Protein AF-A0A2N1NE92-F1 (afdb_monomer)

Nearest PDB structures (foldseek):
  8jkv-assembly1_A  TM=5.980E-01  e=1.056E-03  Homo sapiens
  8vli-assembly1_A  TM=6.515E-01  e=2.660E-03  Homo sapiens
  2laa-assembly1_A  TM=5.168E-01  e=9.123E-03  Paenibacillus polymyxa
  5a9h-assembly1_A-2  TM=5.017E-01  e=3.128E-02  Rattus norvegicus
  5z5m-assembly1_B  TM=3.594E-01  e=6.704E-03  Phaeodactylum tricornutum CCAP 1055/1

Radius of gyration: 38.15 Å; Cα contacts (8 Å, |Δi|>4): 270; chains: 1; bounding box: 69×32×115 Å

Solvent-accessible surface area (backbone atoms only — not comparable to full-atom values): 11820 Å² total; per-residue (Å²): 135,80,88,83,91,81,89,83,88,86,79,87,80,89,80,94,82,81,78,88,67,64,69,62,56,55,55,55,54,51,55,57,51,60,73,70,49,57,67,80,49,43,58,51,57,75,68,48,52,73,72,54,46,56,53,54,69,68,53,85,47,72,69,56,46,52,51,52,42,51,51,51,49,55,50,52,70,72,66,63,72,54,69,65,58,58,51,51,54,53,52,55,59,58,57,58,71,75,64,58,62,31,45,42,33,38,35,36,37,30,22,94,37,38,32,33,44,37,29,23,36,88,87,65,49,76,56,34,71,68,54,80,36,87,28,52,70,21,64,98,58,68,48,74,47,74,44,70,29,70,42,81,44,25,30,46,35,38,44,50,51,92,30,89,65,77,66,49,77,46,69,80,36,82,62,68,45,21,33,40,36,40,53,34,56,93,55,68,50,81,43,79,50,60,63,76,77,74,104

Foldseek 3Di:
DDDDDDDDDDDDDDDDDDDPPPVPVLVVVVVVLLVPDDPLLNVLQVPDDPVRVVVLSVDDDSVVNNVSSVVSSVVVVVPCPDVVVVVVVVVVVVVVLQPQKAKEKEWQAAECFWKKKFKAAPVRDTQGIPPTDDRHCCPPPTDMDMDIGRYVQMKMWMDTPLAPDDIDIDDRDRHYWYWYWDDYSDDIDTDTDDVVVRD

pLDDT: mean 77.07, std 19.74, range [25.52, 96.5]

Mean predicted aligned error: 18.23 Å

Organism: NCBI:txid588596

Sequence (199 aa):
MNEAIGLQNGGVGTNDQENDGVGKDLKKGSFVFLRNLPEELRDVYDDLAPEADIYFNSIKSNKEKTNYLKAILATKKKTTVPLTIVAIICIIALEQIEAIAFNATIGIFVFFSQCKVWATDSYGNIVMDTGWLNCEDGDPSVTFHSRDIKANPYWLHAKVMGSKRKPKHRGPFSLDTCFKLTGNVFKWSFDQQDLTYCT

Structure (mmCIF, N/CA/C/O backbone):
data_AF-A0A2N1NE92-F1
#
_entry.id   AF-A0A2N1NE92-F1
#
loop_
_atom_site.group_PDB
_atom_site.id
_atom_site.type_symbol
_atom_site.label_atom_id
_atom_site.label_alt_id
_atom_site.label_comp_id
_atom_site.label_asym_id
_atom_site.label_entity_id
_atom_site.label_seq_id
_atom_site.pdbx_PDB_ins_code
_atom_site.Cartn_x
_atom_site.Cartn_y
_atom_site.Cartn_z
_atom_site.occupancy
_atom_site.B_iso_or_equiv
_atom_site.auth_seq_id
_atom_site.auth_comp_id
_atom_site.auth_asym_id
_atom_site.auth_atom_id
_atom_site.pdbx_PDB_model_num
ATOM 1 N N . MET A 1 1 ? 31.739 1.616 88.535 1.00 34.16 1 MET A N 1
ATOM 2 C CA . MET A 1 1 ? 32.238 2.963 88.205 1.00 34.16 1 MET A CA 1
ATOM 3 C C . MET A 1 1 ? 31.486 3.385 86.946 1.00 34.16 1 MET A C 1
ATOM 5 O O . MET A 1 1 ? 31.678 2.723 85.938 1.00 34.16 1 MET A O 1
ATOM 9 N N . ASN A 1 2 ? 30.596 4.380 87.096 1.00 32.62 2 ASN A N 1
ATOM 10 C CA . ASN A 1 2 ? 29.788 5.141 86.108 1.00 32.62 2 ASN A CA 1
ATOM 11 C C . ASN A 1 2 ? 28.718 4.340 85.315 1.00 32.62 2 ASN A C 1
ATOM 13 O O . ASN A 1 2 ? 29.032 3.299 84.754 1.00 32.62 2 ASN A O 1
ATOM 17 N N . GLU A 1 3 ? 27.402 4.630 85.380 1.00 26.58 3 GLU A N 1
ATOM 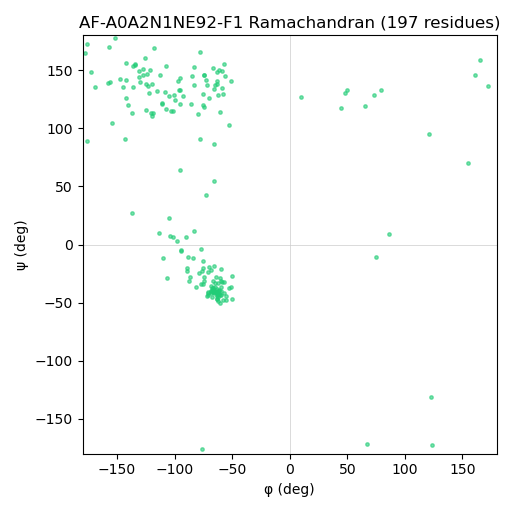18 C CA . GLU A 1 3 ? 26.638 5.816 84.883 1.00 26.58 3 GLU A CA 1
ATOM 19 C C . GLU A 1 3 ? 26.968 6.145 83.405 1.00 26.58 3 GLU A C 1
ATOM 21 O O . GLU A 1 3 ? 28.139 6.203 83.061 1.00 26.58 3 GLU A O 1
ATOM 26 N N . ALA A 1 4 ? 26.060 6.396 82.450 1.00 31.78 4 ALA A N 1
ATOM 27 C CA . ALA A 1 4 ? 24.629 6.696 82.468 1.00 31.78 4 ALA A CA 1
ATOM 28 C C . ALA A 1 4 ? 24.039 6.710 81.018 1.00 31.78 4 ALA A C 1
ATOM 30 O O . ALA A 1 4 ? 24.707 7.151 80.092 1.00 31.78 4 ALA A O 1
ATOM 31 N N . ILE A 1 5 ? 22.758 6.311 80.903 1.00 32.75 5 ILE A N 1
ATOM 32 C CA . ILE A 1 5 ? 21.614 6.958 80.200 1.00 32.75 5 ILE A CA 1
ATOM 33 C C . ILE A 1 5 ? 21.477 6.981 78.652 1.00 32.75 5 ILE A C 1
ATOM 35 O O . ILE A 1 5 ? 22.291 7.536 77.923 1.00 32.75 5 ILE A O 1
ATOM 39 N N . GLY A 1 6 ? 20.274 6.538 78.226 1.00 30.56 6 GLY A N 1
ATOM 40 C CA . GLY A 1 6 ? 19.501 6.974 77.044 1.00 30.56 6 GLY A CA 1
ATOM 41 C C . GLY A 1 6 ? 18.522 5.892 76.528 1.00 30.56 6 GLY A C 1
ATOM 42 O O . GLY A 1 6 ? 18.895 5.156 75.627 1.00 30.56 6 GLY A O 1
ATOM 43 N N . LEU A 1 7 ? 17.412 5.543 77.214 1.00 30.61 7 LEU A N 1
ATOM 44 C CA . LEU A 1 7 ? 16.014 6.035 77.019 1.00 30.61 7 LEU A CA 1
ATOM 45 C C . LEU A 1 7 ? 15.536 6.021 75.535 1.00 30.61 7 LEU A C 1
ATOM 47 O O . LEU A 1 7 ? 16.206 6.613 74.705 1.00 30.61 7 LEU A O 1
ATOM 51 N N . GLN A 1 8 ? 14.375 5.492 75.104 1.00 30.11 8 GLN A N 1
ATOM 52 C CA . GLN A 1 8 ? 13.236 4.820 75.751 1.00 30.11 8 GLN A CA 1
ATOM 53 C C . GLN A 1 8 ? 12.191 4.373 74.680 1.00 30.11 8 GLN A C 1
ATOM 55 O O . GLN A 1 8 ? 12.147 4.951 73.598 1.00 30.11 8 GLN A O 1
ATOM 60 N N . ASN A 1 9 ? 11.277 3.473 75.092 1.00 28.47 9 ASN A N 1
ATOM 61 C CA . ASN A 1 9 ? 9.924 3.158 74.562 1.00 28.47 9 ASN A CA 1
ATOM 62 C C . ASN A 1 9 ? 9.826 2.273 73.300 1.00 28.47 9 ASN A C 1
ATOM 64 O O . ASN A 1 9 ? 10.475 2.539 72.305 1.00 28.47 9 ASN A O 1
ATOM 68 N N . GLY A 1 10 ? 8.983 1.240 73.213 1.00 25.52 10 GLY A N 1
ATOM 69 C CA . GLY A 1 10 ? 7.928 0.724 74.090 1.00 25.52 10 GLY A CA 1
ATOM 70 C C . GLY A 1 10 ? 7.038 -0.268 73.309 1.00 25.52 10 GLY A C 1
ATOM 71 O O . GLY A 1 10 ? 7.005 -0.218 72.083 1.00 25.52 10 GLY A O 1
ATOM 72 N N . GLY A 1 11 ? 6.321 -1.144 74.027 1.00 25.86 11 GLY A N 1
ATOM 73 C CA . GLY A 1 11 ? 5.322 -2.109 73.516 1.00 25.86 11 GLY A CA 1
ATOM 74 C C . GLY A 1 11 ? 5.711 -3.553 73.867 1.00 25.86 11 GLY A C 1
ATOM 75 O O . GLY A 1 11 ? 6.595 -4.104 73.227 1.00 25.86 11 GLY A O 1
ATOM 76 N N . VAL A 1 12 ? 5.247 -4.197 74.952 1.00 29.22 12 VAL A N 1
ATOM 77 C CA . VAL A 1 12 ? 3.851 -4.485 75.379 1.00 29.22 12 VAL A CA 1
ATOM 78 C C . VAL A 1 12 ? 3.041 -4.977 74.180 1.00 29.22 12 VAL A C 1
ATOM 80 O O . VAL A 1 12 ? 2.880 -4.234 73.227 1.00 29.22 12 VAL A O 1
ATOM 83 N N . GLY A 1 13 ? 2.491 -6.180 74.108 1.00 26.94 13 GLY A N 1
ATOM 84 C CA . GLY A 1 13 ? 2.210 -7.240 75.067 1.00 26.94 13 GLY A CA 1
ATOM 85 C C . GLY A 1 13 ? 1.142 -8.110 74.390 1.00 26.94 13 GLY A C 1
ATOM 86 O O . GLY A 1 13 ? 0.346 -7.608 73.599 1.00 26.94 13 GLY A O 1
ATOM 87 N N . THR A 1 14 ? 1.188 -9.410 74.633 1.00 38.19 14 THR A N 1
ATOM 88 C CA . THR A 1 14 ? 0.293 -10.442 74.094 1.00 38.19 14 THR A CA 1
ATOM 89 C C . THR A 1 14 ? -1.185 -10.184 74.418 1.00 38.19 14 THR A C 1
ATOM 91 O O . THR A 1 14 ? -1.481 -9.546 75.427 1.00 38.19 14 THR A O 1
ATOM 94 N N . ASN A 1 15 ? -2.110 -10.724 73.612 1.00 27.91 15 ASN A N 1
ATOM 95 C CA . ASN A 1 15 ? -3.102 -11.724 74.053 1.00 27.91 15 ASN A CA 1
ATOM 96 C C . ASN A 1 15 ? -4.151 -12.018 72.967 1.00 27.91 15 ASN A C 1
ATOM 98 O O . ASN A 1 15 ? -4.692 -11.119 72.327 1.00 27.91 15 ASN A O 1
ATOM 102 N N . ASP A 1 16 ? -4.436 -13.309 72.825 1.00 44.81 16 ASP A N 1
ATOM 103 C CA . ASP A 1 16 ? -5.482 -13.900 72.004 1.00 44.81 16 ASP A CA 1
ATOM 104 C C . ASP A 1 16 ? -6.881 -13.462 72.458 1.00 44.81 16 ASP A C 1
ATOM 106 O O . ASP A 1 16 ? -7.231 -13.626 73.625 1.00 44.81 16 ASP A O 1
ATOM 110 N N . GLN A 1 17 ? -7.696 -12.965 71.524 1.00 41.28 17 GLN A N 1
ATOM 111 C CA . GLN A 1 17 ? -9.157 -13.123 71.507 1.00 41.28 17 GLN A CA 1
ATOM 112 C C . GLN A 1 17 ? -9.707 -12.488 70.223 1.00 41.28 17 GLN A C 1
ATOM 114 O O . GLN A 1 17 ? -10.073 -11.313 70.207 1.00 41.28 17 GLN A O 1
ATOM 119 N N . GLU A 1 18 ? -9.791 -13.257 69.133 1.00 33.22 18 GLU A N 1
ATOM 120 C CA . GLU A 1 18 ? -10.586 -12.840 67.974 1.00 33.22 18 GLU A CA 1
ATOM 121 C C . GLU A 1 18 ? -11.918 -13.600 67.938 1.00 33.22 18 GLU A C 1
ATOM 123 O O . GLU A 1 18 ? -12.000 -14.823 67.869 1.00 33.22 18 GLU A O 1
ATOM 128 N N . ASN A 1 19 ? -12.967 -12.800 68.104 1.00 38.09 19 ASN A N 1
ATOM 129 C CA . ASN A 1 19 ? -14.375 -13.117 68.288 1.00 38.09 19 ASN 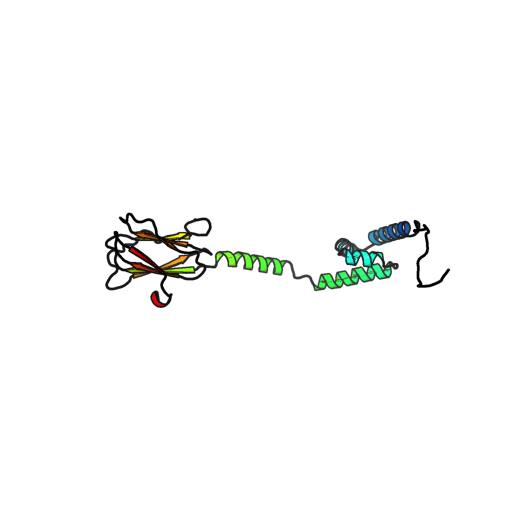A CA 1
ATOM 130 C C . ASN A 1 19 ? -14.984 -14.048 67.223 1.00 38.09 19 ASN A C 1
ATOM 132 O O . ASN A 1 19 ? -15.435 -13.606 66.167 1.00 38.09 19 ASN A O 1
ATOM 136 N N . ASP A 1 20 ? -15.163 -15.318 67.578 1.00 41.84 20 ASP A N 1
ATOM 137 C CA . ASP A 1 20 ? -15.716 -16.364 66.703 1.00 41.84 20 ASP A CA 1
ATOM 138 C C . ASP A 1 20 ? -17.268 -16.411 66.637 1.00 41.84 20 ASP A C 1
ATOM 140 O O . ASP A 1 20 ? -17.872 -17.364 66.133 1.00 41.84 20 ASP A O 1
ATOM 144 N N . GLY A 1 21 ? -17.945 -15.379 67.159 1.00 38.34 21 GLY A N 1
ATOM 145 C CA . GLY A 1 21 ? -19.411 -15.332 67.288 1.00 38.34 21 GLY A CA 1
ATOM 146 C C . GLY A 1 21 ? -20.139 -14.406 66.307 1.00 38.34 21 GLY A C 1
ATOM 147 O O . GLY A 1 21 ? -21.273 -14.677 65.933 1.00 38.34 21 GLY A O 1
ATOM 148 N N . VAL A 1 22 ? -19.508 -13.325 65.840 1.00 40.50 22 VAL A N 1
ATOM 149 C CA . VAL A 1 22 ? -20.222 -12.249 65.117 1.00 40.50 22 VAL A CA 1
ATOM 150 C C . VAL A 1 22 ? -20.341 -12.528 63.608 1.00 40.50 22 VAL A C 1
ATOM 152 O O . VAL A 1 22 ? -21.311 -12.127 62.964 1.00 40.50 22 VAL A O 1
ATOM 155 N N . GLY A 1 23 ? -19.396 -13.276 63.026 1.00 35.66 23 GLY A N 1
ATOM 156 C CA . GLY A 1 23 ? -19.338 -13.529 61.578 1.00 35.66 23 GLY A CA 1
ATOM 157 C C . GLY A 1 23 ? -20.344 -14.558 61.040 1.00 35.66 23 GLY A C 1
ATOM 158 O O . GLY A 1 23 ? -20.674 -14.530 59.852 1.00 35.66 23 GLY A O 1
ATOM 159 N N . LYS A 1 24 ? -20.857 -15.461 61.886 1.00 40.84 24 LYS A N 1
ATOM 160 C CA . LYS A 1 24 ? -21.777 -16.535 61.457 1.00 40.84 24 LYS A CA 1
ATOM 161 C C . LYS A 1 24 ? -23.225 -16.046 61.336 1.00 40.84 24 LYS A C 1
ATOM 163 O O . LYS A 1 24 ? -23.911 -16.412 60.380 1.00 40.84 24 LYS A O 1
ATOM 168 N N . ASP A 1 25 ? -23.651 -15.149 62.221 1.00 43.31 25 ASP A N 1
ATOM 169 C CA . ASP A 1 25 ? -25.008 -14.592 62.202 1.00 43.31 25 ASP A CA 1
ATOM 170 C C . ASP A 1 25 ? -25.195 -13.520 61.116 1.00 43.31 25 ASP A C 1
ATOM 172 O O . ASP A 1 25 ? -26.242 -13.475 60.464 1.00 43.31 25 ASP A O 1
ATOM 176 N N . LEU A 1 26 ? -24.152 -12.732 60.819 1.00 49.22 26 LEU A N 1
ATOM 177 C CA . LEU A 1 26 ? -24.162 -11.755 59.720 1.00 49.22 26 LEU A CA 1
ATOM 178 C C . LEU A 1 26 ? -24.315 -12.425 58.342 1.00 49.22 26 LEU A C 1
ATOM 180 O O . LEU A 1 26 ? -25.105 -11.963 57.515 1.00 49.22 26 LEU A O 1
ATOM 184 N N . LYS A 1 27 ? -23.628 -13.554 58.107 1.00 50.09 27 LYS A N 1
ATOM 185 C CA . LYS A 1 27 ? -23.754 -14.324 56.854 1.00 50.09 27 LYS A CA 1
ATOM 186 C C . LYS A 1 27 ? -25.141 -14.957 56.699 1.00 50.09 27 LYS A C 1
ATOM 188 O O . LYS A 1 27 ? -25.710 -14.926 55.608 1.00 50.09 27 LYS A O 1
ATOM 193 N N . LYS A 1 28 ? -25.722 -15.474 57.788 1.00 50.12 28 LYS A N 1
ATOM 194 C CA . LYS A 1 28 ? -27.064 -16.081 57.779 1.00 50.12 28 LYS A CA 1
ATOM 195 C C . LYS A 1 28 ? -28.165 -15.039 57.536 1.00 50.12 28 LYS A C 1
ATOM 197 O O . LYS A 1 28 ? -29.081 -15.298 56.758 1.00 50.12 28 LYS A O 1
ATOM 202 N N . GLY A 1 29 ? -28.047 -13.849 58.132 1.00 56.47 29 GLY A N 1
ATOM 203 C CA . GLY A 1 29 ? -28.972 -12.731 57.916 1.00 56.47 29 GLY A CA 1
ATOM 204 C C . GLY A 1 29 ? -28.926 -12.160 56.493 1.00 56.47 29 GLY A C 1
ATOM 205 O O . GLY A 1 29 ? -29.976 -11.884 55.913 1.00 56.47 29 GLY A O 1
ATOM 206 N N . SER A 1 30 ? -27.731 -12.051 55.896 1.00 65.50 30 SER A N 1
ATOM 207 C CA . SER A 1 30 ? -27.575 -11.577 54.510 1.00 65.50 30 SER A CA 1
ATOM 208 C C . SER A 1 30 ? -28.177 -12.562 53.498 1.00 65.50 30 SER A C 1
ATOM 210 O O . SER A 1 30 ? -28.899 -12.150 52.597 1.00 65.50 30 SER A O 1
ATOM 212 N N . PHE A 1 31 ? -27.991 -13.873 53.689 1.00 68.50 31 PHE A N 1
ATOM 213 C CA . PHE A 1 31 ? -28.563 -14.894 52.800 1.00 68.50 31 PHE A CA 1
ATOM 214 C C . PHE A 1 31 ? -30.103 -14.908 52.801 1.00 68.50 31 PHE A C 1
ATOM 216 O O . PHE A 1 31 ? -30.732 -15.039 51.751 1.00 68.50 31 PHE A O 1
ATOM 223 N N . 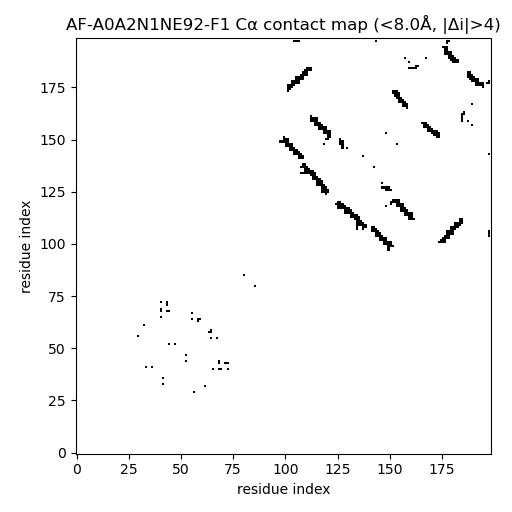VAL A 1 32 ? -30.729 -14.740 53.972 1.00 76.12 32 VAL A N 1
ATOM 224 C CA . VAL A 1 32 ? -32.197 -14.654 54.085 1.00 76.12 32 VAL A CA 1
ATOM 225 C C . VAL A 1 32 ? -32.727 -13.371 53.439 1.00 76.12 32 VAL A C 1
ATOM 227 O O . VAL A 1 32 ? -33.768 -13.402 52.788 1.00 76.12 32 VAL A O 1
ATOM 230 N N . PHE A 1 33 ? -32.005 -12.256 53.576 1.00 84.06 33 PHE A N 1
ATOM 231 C CA . PHE A 1 33 ? -32.347 -11.003 52.905 1.00 84.06 33 PHE A CA 1
ATOM 232 C C . PHE A 1 33 ? -32.291 -11.137 51.376 1.00 84.06 33 PHE A C 1
ATOM 234 O O . PHE A 1 33 ? -33.264 -10.798 50.705 1.00 84.06 33 PHE A O 1
ATOM 241 N N . LEU A 1 34 ? -31.203 -11.696 50.833 1.00 82.19 34 LEU A N 1
ATOM 242 C CA . LEU A 1 34 ? -31.002 -11.837 49.386 1.00 82.19 34 LEU A CA 1
ATOM 243 C C . LEU A 1 34 ? -32.061 -12.728 48.715 1.00 82.19 34 LEU A C 1
ATOM 245 O O . LEU A 1 34 ? -32.472 -12.458 47.590 1.00 82.19 34 LEU A O 1
ATOM 249 N N . ARG A 1 35 ? -32.560 -13.760 49.410 1.00 82.56 35 ARG A N 1
ATOM 250 C CA . ARG A 1 35 ? -33.638 -14.631 48.899 1.00 82.56 35 ARG A CA 1
ATOM 251 C C . ARG A 1 35 ? -34.997 -13.942 48.782 1.00 82.56 35 ARG A C 1
ATOM 253 O O . ARG A 1 35 ? -35.833 -14.425 48.028 1.00 82.56 35 ARG A O 1
ATOM 260 N N . ASN A 1 36 ? -35.212 -12.856 49.523 1.00 86.56 36 ASN A N 1
ATOM 261 C CA . ASN A 1 36 ? -36.470 -12.106 49.541 1.00 86.56 36 ASN A CA 1
ATOM 262 C C . ASN A 1 36 ? -36.408 -10.822 48.692 1.00 86.56 36 ASN A C 1
ATOM 264 O O . ASN A 1 36 ? -37.338 -10.015 48.738 1.00 86.56 36 ASN A O 1
ATOM 268 N N . LEU A 1 37 ? -35.318 -10.601 47.948 1.00 87.81 37 LEU A N 1
ATOM 269 C CA . LEU A 1 37 ? -35.207 -9.476 47.024 1.00 87.81 37 LEU A CA 1
ATOM 270 C C . LEU A 1 37 ? -36.046 -9.715 45.756 1.00 87.81 37 LEU A C 1
ATOM 272 O O . LEU A 1 37 ? -36.125 -10.847 45.276 1.00 87.81 37 LEU A O 1
ATOM 276 N N . PRO A 1 38 ? -36.625 -8.652 45.170 1.00 89.69 38 PRO A N 1
ATOM 277 C CA . PRO A 1 38 ? -37.112 -8.679 43.795 1.00 89.69 38 PRO A CA 1
ATOM 278 C C . PRO A 1 38 ? -35.992 -9.070 42.824 1.00 89.69 38 PRO A C 1
ATOM 280 O O . PRO A 1 38 ? -34.849 -8.653 43.015 1.00 89.69 38 PRO A O 1
ATOM 283 N N . GLU A 1 39 ? -36.340 -9.802 41.766 1.00 86.56 39 GLU A N 1
ATOM 284 C CA . GLU A 1 39 ? -35.405 -10.305 40.744 1.00 86.56 39 GLU A CA 1
ATOM 285 C C . GLU A 1 39 ? -34.493 -9.196 40.198 1.00 86.56 39 GLU A C 1
ATOM 287 O O . GLU A 1 39 ? -33.275 -9.306 40.264 1.00 86.56 39 GLU A O 1
ATOM 292 N N . GLU A 1 40 ? -35.075 -8.044 39.857 1.00 86.44 40 GLU A N 1
ATOM 293 C CA . GLU A 1 40 ? -34.348 -6.886 39.319 1.00 86.44 40 GLU A CA 1
ATOM 294 C C . GLU A 1 40 ? -33.268 -6.324 40.271 1.00 86.44 40 GLU A C 1
ATOM 296 O O . GLU A 1 40 ? -32.279 -5.750 39.825 1.00 86.44 40 GLU A O 1
ATOM 301 N N . LEU A 1 41 ? -33.431 -6.465 41.593 1.00 88.94 41 LEU A N 1
ATOM 302 C CA . LEU A 1 41 ? -32.411 -6.053 42.569 1.00 88.94 41 LEU A CA 1
ATOM 303 C C . LEU A 1 41 ? -31.409 -7.167 42.870 1.00 88.94 41 LEU A C 1
ATOM 305 O O . LEU A 1 41 ? -30.302 -6.869 43.321 1.00 88.94 41 LEU A O 1
ATOM 309 N N . ARG A 1 42 ? -31.786 -8.427 42.638 1.00 88.50 42 ARG A N 1
ATOM 310 C CA . ARG A 1 42 ? -30.880 -9.566 42.773 1.00 88.50 42 ARG A CA 1
ATOM 311 C C . ARG A 1 42 ? -29.850 -9.570 41.651 1.00 88.50 42 ARG A C 1
ATOM 313 O O . ARG A 1 42 ? -28.669 -9.669 41.946 1.00 88.50 42 ARG A O 1
ATOM 320 N N . ASP A 1 43 ? -30.276 -9.302 40.422 1.00 86.38 43 ASP A N 1
ATOM 321 C CA . ASP A 1 43 ? -29.369 -9.167 39.275 1.00 86.38 43 ASP A CA 1
ATOM 322 C C . ASP A 1 43 ? -28.346 -8.039 39.494 1.00 86.38 43 ASP A C 1
ATOM 324 O O . ASP A 1 43 ? -27.174 -8.139 39.144 1.00 86.38 43 ASP A O 1
ATOM 328 N N . VAL A 1 44 ? -28.765 -6.949 40.145 1.00 89.25 44 VAL A N 1
ATOM 329 C CA . VAL A 1 44 ? -27.853 -5.857 40.515 1.00 89.25 44 VAL A CA 1
ATOM 330 C C . VAL A 1 44 ? -26.838 -6.289 41.566 1.00 89.25 44 VAL A C 1
ATOM 332 O O . VAL A 1 44 ? -25.702 -5.826 41.498 1.00 89.25 44 VAL A O 1
ATOM 335 N N . TYR A 1 45 ? -27.242 -7.128 42.523 1.00 87.19 45 TYR A N 1
ATOM 336 C CA . TYR A 1 45 ? -26.355 -7.672 43.548 1.00 87.19 45 TYR A CA 1
ATOM 337 C C . TYR A 1 45 ? -25.316 -8.629 42.948 1.00 87.19 45 TYR A C 1
ATOM 339 O O . TYR A 1 45 ? -24.134 -8.498 43.255 1.00 87.19 45 TYR A O 1
ATOM 347 N N . ASP A 1 46 ? -25.742 -9.532 42.064 1.00 87.75 46 ASP A N 1
ATOM 348 C CA . ASP A 1 46 ? -24.869 -10.532 41.435 1.00 87.75 46 ASP A CA 1
ATOM 349 C C . ASP A 1 46 ? -23.785 -9.884 40.546 1.00 87.75 46 ASP A C 1
ATOM 351 O O . ASP A 1 46 ? -22.679 -10.406 40.420 1.00 87.75 46 ASP A O 1
ATOM 355 N N . ASP A 1 47 ? -24.072 -8.700 40.002 1.00 87.50 47 ASP A N 1
ATOM 356 C CA . ASP A 1 47 ? -23.153 -7.895 39.192 1.00 87.50 47 ASP A CA 1
ATOM 357 C C . ASP A 1 47 ? -22.297 -6.889 40.001 1.00 87.50 47 ASP A C 1
ATOM 359 O O . ASP A 1 47 ? -21.645 -6.015 39.411 1.00 87.50 47 ASP A O 1
ATOM 363 N N . LEU A 1 48 ? -22.343 -6.895 41.339 1.00 87.81 48 LEU A N 1
ATOM 364 C CA . LEU A 1 48 ? -21.566 -5.935 42.131 1.00 87.81 48 LEU A CA 1
ATOM 365 C C . LEU A 1 48 ? -20.062 -6.168 41.961 1.00 87.81 48 LEU A C 1
ATOM 367 O O . LEU A 1 48 ? -19.556 -7.281 42.092 1.00 87.81 48 LEU A O 1
ATOM 371 N N . ALA A 1 49 ? -19.326 -5.076 41.748 1.00 84.81 49 ALA A N 1
ATOM 372 C CA . ALA A 1 49 ? -17.874 -5.103 41.839 1.00 84.81 49 ALA A CA 1
ATOM 373 C C . ALA A 1 49 ? -17.435 -5.504 43.266 1.00 84.81 49 ALA A C 1
ATOM 375 O O . ALA A 1 49 ? -18.138 -5.169 44.229 1.00 84.81 49 ALA A O 1
ATOM 376 N N . PRO A 1 50 ? -16.275 -6.163 43.436 1.00 82.88 50 PRO A N 1
ATOM 377 C CA . PRO A 1 50 ? -15.806 -6.634 44.741 1.00 82.88 50 PRO A CA 1
ATOM 378 C C . PRO A 1 50 ? -15.779 -5.546 45.825 1.00 82.88 50 PRO A C 1
ATOM 380 O O . PRO A 1 50 ? -16.132 -5.792 46.976 1.00 82.88 50 PRO A O 1
ATOM 383 N N . GLU A 1 51 ? -15.422 -4.313 45.465 1.00 81.44 51 GLU A N 1
ATOM 384 C CA . GLU A 1 51 ? -15.376 -3.173 46.383 1.00 81.44 51 GLU A CA 1
ATOM 385 C C . GLU A 1 51 ? -16.779 -2.752 46.853 1.00 81.44 51 GLU A C 1
ATOM 387 O O . GLU A 1 51 ? -16.975 -2.363 48.008 1.00 81.44 51 GLU A O 1
ATOM 392 N N . ALA A 1 52 ? -17.771 -2.855 45.966 1.00 84.44 52 ALA A N 1
ATOM 393 C CA . ALA A 1 52 ? -19.166 -2.550 46.260 1.00 84.44 52 ALA A CA 1
ATOM 394 C C . ALA A 1 52 ? -19.827 -3.651 47.104 1.00 84.44 52 ALA A C 1
ATOM 396 O O . ALA A 1 52 ? -20.635 -3.338 47.980 1.00 84.44 52 ALA A O 1
ATOM 397 N N . ASP A 1 53 ? -19.448 -4.917 46.905 1.00 85.25 53 ASP A N 1
ATOM 398 C CA . ASP A 1 53 ? -19.907 -6.035 47.738 1.00 85.25 53 ASP A CA 1
ATOM 399 C C . ASP A 1 53 ? -19.385 -5.917 49.182 1.00 85.25 53 ASP A C 1
ATOM 401 O O . ASP A 1 53 ? -20.145 -6.091 50.137 1.00 85.25 53 ASP A O 1
ATOM 405 N N . ILE A 1 54 ? -18.127 -5.501 49.377 1.00 84.75 54 ILE A N 1
ATOM 406 C CA . ILE A 1 54 ? -17.578 -5.217 50.718 1.00 84.75 54 ILE A CA 1
ATOM 407 C C . ILE A 1 54 ? -18.409 -4.139 51.428 1.00 84.75 54 ILE A C 1
ATOM 409 O O . ILE A 1 54 ? -18.811 -4.317 52.583 1.00 84.75 54 ILE A O 1
ATOM 413 N N . TYR A 1 55 ? -18.708 -3.034 50.737 1.00 85.38 55 TYR A N 1
ATOM 414 C CA . TYR A 1 55 ? -19.540 -1.972 51.298 1.00 85.38 55 TYR A CA 1
ATOM 415 C C . TYR A 1 55 ? -20.956 -2.470 51.605 1.00 85.38 55 TYR A C 1
ATOM 417 O O . TYR A 1 55 ? -21.443 -2.268 52.718 1.00 85.38 55 TYR A O 1
ATOM 425 N N . PHE A 1 56 ? -21.593 -3.181 50.674 1.00 88.44 56 PHE A N 1
ATOM 426 C CA . PHE A 1 56 ? -22.931 -3.746 50.850 1.00 88.44 56 PHE A CA 1
ATOM 427 C C . PHE A 1 56 ? -23.020 -4.676 52.068 1.00 88.44 56 PHE A C 1
ATOM 429 O O . PHE A 1 56 ? -23.975 -4.604 52.848 1.00 88.44 56 PHE A O 1
ATOM 436 N N . ASN A 1 57 ? -22.001 -5.510 52.274 1.00 85.50 57 ASN A N 1
ATOM 437 C CA . ASN A 1 57 ? -21.927 -6.429 53.403 1.00 85.50 57 ASN A CA 1
ATOM 438 C C . ASN A 1 57 ? -21.690 -5.716 54.744 1.00 85.50 57 ASN A C 1
ATOM 440 O O . ASN A 1 57 ? -22.086 -6.243 55.785 1.00 85.50 57 ASN A O 1
ATOM 444 N N . SER A 1 58 ? -21.121 -4.505 54.735 1.00 85.19 58 SER A N 1
ATOM 445 C CA . SER A 1 58 ? -20.972 -3.671 55.938 1.00 85.19 58 SER A CA 1
ATOM 446 C C . SER A 1 58 ? -22.283 -3.009 56.400 1.00 85.19 58 SER A C 1
ATOM 448 O O . SER A 1 58 ? -22.411 -2.630 57.569 1.00 85.19 58 SER A O 1
ATOM 450 N N . ILE A 1 59 ? -23.281 -2.898 55.513 1.00 87.38 59 ILE A N 1
ATOM 451 C CA . ILE A 1 59 ? -24.585 -2.299 55.822 1.00 87.38 59 ILE A CA 1
ATOM 452 C C . ILE A 1 59 ? -25.362 -3.222 56.769 1.00 87.38 59 ILE A C 1
ATOM 454 O O . ILE A 1 59 ? -25.597 -4.393 56.474 1.00 87.38 59 ILE A O 1
ATOM 458 N N . LYS A 1 60 ? -25.823 -2.690 57.907 1.00 85.38 60 LYS A N 1
ATOM 459 C CA . LYS A 1 60 ? -26.543 -3.478 58.927 1.00 85.38 60 LYS A CA 1
ATOM 460 C C . LYS A 1 60 ? -28.049 -3.564 58.679 1.00 85.38 60 LYS A C 1
ATOM 462 O O . LYS A 1 60 ? -28.678 -4.554 59.041 1.00 85.38 60 LYS A O 1
ATOM 467 N N . SER A 1 61 ? -28.640 -2.533 58.077 1.00 88.50 61 SER A N 1
ATOM 468 C CA . SER A 1 61 ? -30.086 -2.439 57.873 1.00 88.50 61 SER A CA 1
ATOM 469 C C . SER A 1 61 ? -30.514 -2.997 56.516 1.00 88.50 61 SER A C 1
ATOM 471 O O . SER A 1 61 ? -30.054 -2.547 55.467 1.00 88.50 61 SER A O 1
ATOM 473 N N . ASN A 1 62 ? -31.489 -3.908 56.513 1.00 85.69 62 ASN A N 1
ATOM 474 C CA . ASN A 1 62 ? -32.091 -4.435 55.280 1.00 85.69 62 ASN A CA 1
ATOM 475 C C . ASN A 1 62 ? -32.722 -3.326 54.414 1.00 85.69 62 ASN A C 1
ATOM 477 O O . ASN A 1 62 ? -32.701 -3.393 53.182 1.00 85.69 62 ASN A O 1
ATOM 481 N N . LYS A 1 63 ? -33.250 -2.270 55.047 1.00 88.88 63 LYS A N 1
ATOM 482 C CA . LYS A 1 63 ? -33.807 -1.107 54.340 1.00 88.88 63 LYS A CA 1
ATOM 483 C C . LYS A 1 63 ? -32.717 -0.344 53.584 1.00 88.88 63 LYS A C 1
ATOM 485 O O . LYS A 1 63 ? -32.926 0.051 52.441 1.00 88.88 63 LYS A O 1
ATOM 490 N N . GLU A 1 64 ? -31.552 -0.174 54.199 1.00 88.94 64 GLU A N 1
ATOM 491 C CA . GLU A 1 64 ? -30.409 0.515 53.590 1.00 88.94 64 GLU A CA 1
ATOM 492 C C . GLU A 1 64 ? -29.785 -0.313 52.466 1.00 88.94 64 GLU A C 1
ATOM 494 O O . GLU A 1 64 ? -29.540 0.232 51.392 1.00 88.94 64 GLU A O 1
ATOM 499 N N . LYS A 1 65 ? -29.647 -1.634 52.650 1.00 89.94 65 LYS A N 1
ATOM 500 C CA . LYS A 1 65 ? -29.219 -2.557 51.583 1.00 89.94 65 LYS A CA 1
ATOM 501 C C . LYS A 1 65 ? -30.114 -2.448 50.351 1.00 89.94 65 LYS A C 1
ATOM 503 O O . LYS A 1 65 ? -29.631 -2.341 49.228 1.00 89.94 65 LYS A O 1
ATOM 508 N N . THR A 1 66 ? -31.428 -2.402 50.566 1.00 91.25 66 THR A N 1
ATOM 509 C CA . THR A 1 66 ? -32.404 -2.243 49.479 1.00 91.25 66 THR A CA 1
ATOM 510 C C . THR A 1 66 ? -32.244 -0.899 48.764 1.00 91.25 66 THR A C 1
ATOM 512 O O . THR A 1 66 ? -32.292 -0.840 47.537 1.00 91.25 66 THR A O 1
ATOM 515 N N . ASN A 1 67 ? -32.048 0.192 49.509 1.00 92.19 67 ASN A N 1
ATOM 516 C CA . ASN A 1 67 ? -31.859 1.522 48.926 1.00 92.19 67 ASN A CA 1
ATOM 517 C C . ASN A 1 67 ? -30.554 1.628 48.129 1.00 92.19 67 ASN A C 1
ATOM 519 O O . ASN A 1 67 ? -30.544 2.250 47.070 1.00 92.19 67 ASN A O 1
ATOM 523 N N . TYR A 1 68 ? -29.485 0.991 48.608 1.00 90.56 68 TYR A N 1
ATOM 524 C CA . TYR A 1 68 ? -28.206 0.922 47.911 1.00 90.56 68 TYR A CA 1
ATOM 525 C C . TYR A 1 68 ? -28.345 0.232 46.548 1.00 90.56 68 TYR A C 1
ATOM 527 O O . TYR A 1 68 ? -27.997 0.817 45.524 1.00 90.56 68 TYR A O 1
ATOM 535 N N . LEU A 1 69 ? -28.965 -0.953 46.509 1.00 92.31 69 LEU A N 1
ATOM 536 C CA . LEU A 1 69 ? -29.213 -1.668 45.253 1.00 92.31 69 LEU A CA 1
ATOM 537 C C . LEU A 1 69 ? -30.120 -0.868 44.305 1.00 92.31 69 LEU A C 1
ATOM 539 O O . LEU A 1 69 ? -29.855 -0.809 43.108 1.00 92.31 69 LEU A O 1
ATOM 543 N N . LYS A 1 70 ? -31.146 -0.176 44.823 1.00 92.31 70 LYS A N 1
ATOM 544 C CA . LYS A 1 70 ? -31.999 0.715 44.013 1.00 92.31 70 LYS A CA 1
ATOM 545 C C . LYS A 1 70 ? -31.227 1.887 43.407 1.00 92.31 70 LYS A C 1
ATOM 547 O O . LYS A 1 70 ? -31.497 2.260 42.268 1.00 92.31 70 LYS A O 1
ATOM 552 N N . ALA A 1 71 ? -30.283 2.467 44.147 1.00 88.38 71 ALA A N 1
ATOM 553 C CA . ALA A 1 71 ? -29.439 3.544 43.642 1.00 88.38 71 ALA A CA 1
ATOM 554 C C . ALA A 1 71 ? -28.529 3.052 42.505 1.00 88.38 71 ALA A C 1
ATOM 556 O O . ALA A 1 71 ? -28.415 3.730 41.485 1.00 88.38 71 ALA A O 1
ATOM 557 N N . ILE A 1 72 ? -27.960 1.850 42.636 1.00 86.94 72 ILE A N 1
ATOM 558 C CA . ILE A 1 72 ? -27.142 1.222 41.587 1.00 86.94 72 ILE A CA 1
ATOM 559 C C . ILE A 1 72 ? -27.988 0.836 40.372 1.00 86.94 72 ILE A C 1
ATOM 561 O O . ILE A 1 72 ? -27.578 1.038 39.233 1.00 86.94 72 ILE A O 1
ATOM 565 N N . LEU A 1 73 ? -29.198 0.326 40.583 1.00 87.25 73 LEU A N 1
ATOM 566 C CA . LEU A 1 73 ? -30.128 0.047 39.492 1.00 87.25 73 LEU A CA 1
ATOM 567 C C . LEU A 1 73 ? -30.458 1.328 38.709 1.00 87.25 73 LEU A C 1
ATOM 569 O O . LEU A 1 73 ? -30.471 1.327 37.478 1.00 87.25 73 LEU A O 1
ATOM 573 N N . ALA A 1 74 ? -30.697 2.434 39.418 1.00 83.25 74 ALA A N 1
ATOM 574 C CA . ALA A 1 74 ? -30.981 3.729 38.810 1.00 83.25 74 ALA A CA 1
ATOM 575 C C . ALA A 1 74 ? -29.782 4.282 38.022 1.00 83.25 74 ALA A C 1
ATOM 577 O O . ALA A 1 74 ? -29.976 4.874 36.959 1.00 83.25 74 ALA A O 1
ATOM 578 N N . THR A 1 75 ? -28.549 4.068 38.496 1.00 79.25 75 THR A N 1
ATOM 579 C CA . THR A 1 75 ? -27.348 4.450 37.744 1.00 79.25 75 THR A CA 1
ATOM 580 C C . THR A 1 75 ? -27.128 3.537 36.541 1.00 79.25 75 THR A C 1
ATOM 582 O O . THR A 1 75 ? -26.939 4.063 35.451 1.00 79.25 75 THR A O 1
ATOM 585 N N . LYS A 1 76 ? -27.264 2.208 36.668 1.00 75.50 76 LYS A N 1
ATOM 586 C CA . LYS A 1 76 ? -27.167 1.261 35.537 1.00 75.50 76 LYS A CA 1
ATOM 587 C C . LYS A 1 76 ? -28.143 1.602 34.410 1.00 75.50 76 LYS A C 1
ATOM 589 O O . LYS A 1 76 ? -27.718 1.721 33.265 1.00 75.50 76 LYS A O 1
ATOM 594 N N . LYS A 1 77 ? -29.421 1.852 34.730 1.00 70.19 77 LYS A N 1
ATOM 595 C CA . LYS A 1 77 ? -30.437 2.256 33.736 1.00 70.19 77 LYS A CA 1
ATOM 596 C C . LYS A 1 77 ? -30.045 3.529 32.981 1.00 70.19 77 LYS A C 1
ATOM 598 O O . LYS A 1 77 ? -30.367 3.664 31.803 1.00 70.19 77 LYS A O 1
ATOM 603 N N . LYS A 1 78 ? -29.331 4.446 33.640 1.00 65.56 78 LYS A N 1
ATOM 604 C CA . LYS A 1 78 ? -28.886 5.722 33.066 1.00 65.56 78 LYS A CA 1
ATOM 605 C C . LYS A 1 78 ? -27.658 5.583 32.155 1.00 65.56 78 LYS A C 1
ATOM 607 O O . LYS A 1 78 ? -27.484 6.417 31.273 1.00 65.56 78 LYS A O 1
ATOM 612 N N . THR A 1 79 ? -26.841 4.545 32.341 1.00 59.69 79 THR A N 1
ATOM 613 C CA . THR A 1 79 ? -25.591 4.319 31.588 1.00 59.69 79 THR A CA 1
ATOM 614 C C . THR A 1 79 ? -25.700 3.238 30.515 1.00 59.69 79 THR A C 1
ATOM 616 O O . THR A 1 79 ? -24.688 2.876 29.919 1.00 59.69 79 THR A O 1
ATOM 619 N N . THR A 1 80 ? -26.901 2.718 30.247 1.00 61.97 80 THR A N 1
ATOM 620 C CA . THR A 1 80 ? -27.135 1.769 29.154 1.00 61.97 80 THR A CA 1
ATOM 621 C C . THR A 1 80 ? -26.887 2.470 27.818 1.00 61.97 80 THR A C 1
ATOM 623 O O . THR A 1 80 ? -27.803 3.015 27.208 1.00 61.97 80 THR A O 1
ATOM 626 N N . VAL A 1 81 ? -25.634 2.491 27.359 1.00 65.62 81 VAL A N 1
ATOM 627 C CA . VAL A 1 81 ? -25.342 2.707 25.944 1.00 65.62 81 VAL A CA 1
ATOM 628 C C . VAL A 1 81 ? -26.026 1.541 25.236 1.00 65.62 81 VAL A C 1
ATOM 630 O O . VAL A 1 81 ? -25.679 0.391 25.516 1.00 65.62 81 VAL A O 1
ATOM 633 N N . PRO A 1 82 ? -27.058 1.787 24.414 1.00 70.06 82 PRO A N 1
ATOM 634 C CA . PRO A 1 82 ? -27.811 0.700 23.825 1.00 70.06 82 PRO A CA 1
ATOM 635 C C . PRO A 1 82 ? -26.856 -0.172 23.012 1.00 70.06 82 PRO A C 1
ATOM 637 O O . PRO A 1 82 ? -26.021 0.338 22.265 1.00 70.06 82 PRO A O 1
ATOM 640 N N . LEU A 1 83 ? -26.976 -1.492 23.177 1.00 65.38 83 LEU A N 1
ATOM 641 C CA . LEU A 1 83 ? -26.131 -2.504 22.529 1.00 65.38 83 LEU A CA 1
ATOM 642 C C . LEU A 1 83 ? -26.027 -2.286 21.007 1.00 65.38 83 LEU A C 1
ATOM 644 O O . LEU A 1 83 ? -25.014 -2.603 20.390 1.00 65.38 83 LEU A O 1
ATOM 648 N N . THR A 1 84 ? -27.054 -1.668 20.420 1.00 68.56 84 THR A N 1
ATOM 649 C CA . THR A 1 84 ? -27.098 -1.240 19.021 1.00 68.56 84 THR A CA 1
ATOM 650 C C . THR A 1 84 ? -26.001 -0.238 18.658 1.00 68.56 84 THR A C 1
ATOM 652 O O . THR A 1 84 ? -25.402 -0.378 17.601 1.00 68.56 84 THR A O 1
ATOM 655 N N . ILE A 1 85 ? -25.676 0.732 19.518 1.00 77.88 85 ILE A N 1
ATOM 656 C CA . ILE A 1 85 ? -24.616 1.721 19.257 1.00 77.88 85 ILE A CA 1
ATOM 657 C C . ILE A 1 85 ? -23.241 1.050 19.275 1.00 77.88 85 ILE A C 1
ATOM 659 O O . ILE A 1 85 ? -22.424 1.317 18.398 1.00 77.88 85 ILE A O 1
ATOM 663 N N . VAL A 1 86 ? -22.996 0.138 20.221 1.00 80.44 86 VAL A N 1
ATOM 664 C CA . VAL A 1 86 ? -21.737 -0.625 20.281 1.00 80.44 86 VAL A CA 1
ATOM 665 C C . VAL A 1 86 ? -21.582 -1.505 19.038 1.00 80.44 86 VAL A C 1
ATOM 667 O O . VAL A 1 86 ? -20.523 -1.502 18.415 1.00 80.44 86 VAL A O 1
ATOM 670 N N . ALA A 1 87 ? -22.652 -2.192 18.626 1.00 77.25 87 ALA A N 1
ATOM 671 C CA . ALA A 1 87 ? -22.656 -2.996 17.408 1.00 77.25 87 ALA A CA 1
ATOM 672 C C . ALA A 1 87 ? -22.378 -2.150 16.152 1.00 77.25 87 ALA A C 1
ATOM 674 O O . ALA A 1 87 ? -21.557 -2.543 15.329 1.00 77.25 87 ALA A O 1
ATOM 675 N N . ILE A 1 88 ? -22.994 -0.967 16.028 1.00 82.94 88 ILE A N 1
ATOM 676 C CA . ILE A 1 88 ? -22.760 -0.043 14.905 1.00 82.94 88 ILE A CA 1
ATOM 677 C C . ILE A 1 88 ? -21.299 0.427 14.874 1.00 82.94 88 ILE A C 1
ATOM 679 O O . ILE A 1 88 ? -20.679 0.401 13.815 1.00 82.94 88 ILE A O 1
ATOM 683 N N . ILE A 1 89 ? -20.719 0.805 16.019 1.00 81.19 89 ILE A N 1
ATOM 684 C CA . ILE A 1 89 ? -19.310 1.228 16.097 1.00 81.19 89 ILE A CA 1
ATOM 685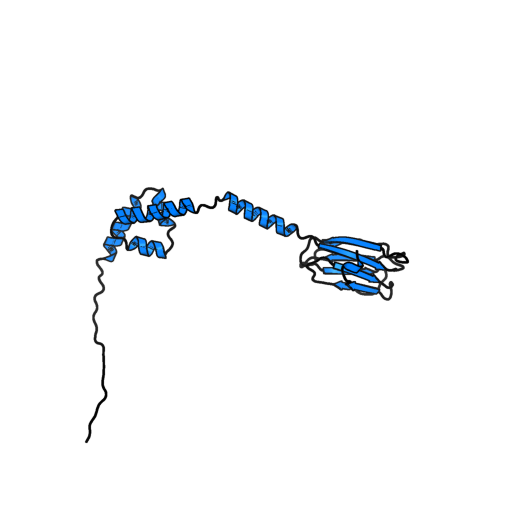 C C . ILE A 1 89 ? -18.371 0.085 15.684 1.00 81.19 89 ILE A C 1
ATOM 687 O O . ILE A 1 89 ? -17.427 0.317 14.931 1.00 81.19 89 ILE A O 1
ATOM 691 N N . CYS A 1 90 ? -18.638 -1.149 16.123 1.00 76.19 90 CYS A N 1
ATOM 692 C CA . CYS A 1 90 ? -17.854 -2.316 15.716 1.00 76.19 90 CYS A CA 1
ATOM 693 C C . CYS A 1 90 ? -17.957 -2.607 14.212 1.00 76.19 90 CYS A C 1
ATOM 695 O O . CYS A 1 90 ? -16.937 -2.907 13.598 1.00 76.19 90 CYS A O 1
ATOM 697 N N . ILE A 1 91 ? -19.147 -2.492 13.610 1.00 74.69 91 ILE A N 1
ATOM 698 C CA . ILE A 1 91 ? -19.340 -2.689 12.162 1.00 74.69 91 ILE A CA 1
ATOM 699 C C . ILE A 1 91 ? -18.560 -1.634 11.369 1.00 74.69 91 ILE A C 1
ATOM 701 O O . ILE A 1 91 ? -17.798 -1.988 10.474 1.00 74.69 91 ILE A O 1
ATOM 705 N N . ILE A 1 92 ? -18.666 -0.357 11.752 1.00 71.50 92 ILE A N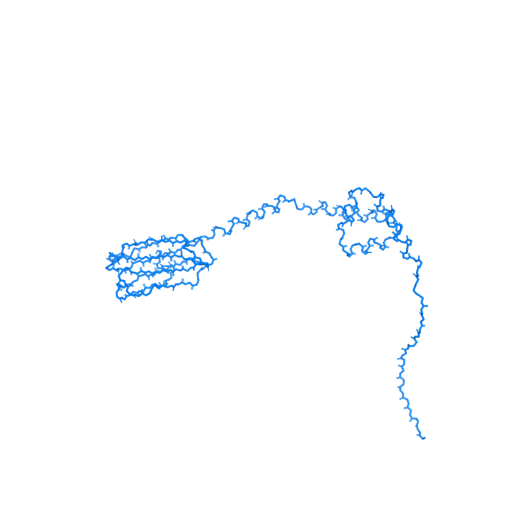 1
ATOM 706 C CA . ILE A 1 92 ? -17.927 0.729 11.091 1.00 71.50 92 ILE A CA 1
ATOM 707 C C . ILE A 1 92 ? -16.413 0.504 11.218 1.00 71.50 92 ILE A C 1
ATOM 709 O O . ILE A 1 92 ? -15.689 0.674 10.245 1.00 71.50 92 ILE A O 1
ATOM 713 N N . ALA A 1 93 ? -15.913 0.093 12.387 1.00 64.62 93 ALA A N 1
ATOM 714 C CA . ALA A 1 93 ? -14.485 -0.168 12.579 1.00 64.62 93 ALA A CA 1
ATOM 715 C C . ALA A 1 93 ? -13.962 -1.340 11.727 1.00 64.62 93 ALA A C 1
ATOM 717 O O . ALA A 1 93 ? -12.814 -1.298 11.294 1.00 64.62 93 ALA A O 1
ATOM 718 N N . LEU A 1 94 ? -14.787 -2.360 11.469 1.00 62.56 94 LEU A N 1
ATOM 719 C CA . LEU A 1 94 ? -14.430 -3.493 10.611 1.00 62.56 94 LEU A CA 1
ATOM 720 C C . LEU A 1 94 ? -14.358 -3.092 9.129 1.00 62.56 94 LEU A C 1
ATOM 722 O O . LEU A 1 94 ? -13.422 -3.491 8.442 1.00 62.56 94 LEU A O 1
ATOM 726 N N . GLU A 1 95 ? -15.284 -2.257 8.647 1.00 58.41 95 GLU A N 1
ATOM 727 C CA . GLU A 1 95 ? -15.299 -1.786 7.250 1.00 58.41 95 GLU A CA 1
ATOM 728 C C . GLU A 1 95 ? -14.103 -0.878 6.903 1.00 58.41 95 GLU A C 1
ATOM 730 O O . GLU A 1 95 ? -13.605 -0.893 5.778 1.00 58.41 95 GLU A O 1
ATOM 735 N N . GLN A 1 96 ? -13.591 -0.108 7.868 1.00 53.22 96 GLN A N 1
ATOM 736 C CA . GLN A 1 96 ? -12.471 0.824 7.652 1.00 53.22 96 GLN A CA 1
ATOM 737 C C . GLN A 1 96 ? -11.129 0.111 7.405 1.00 53.22 96 GLN A C 1
ATOM 739 O O . GLN A 1 96 ? -10.207 0.715 6.858 1.00 53.22 96 GLN A O 1
ATOM 744 N N . ILE A 1 97 ? -11.001 -1.167 7.785 1.00 55.25 97 ILE A N 1
ATOM 745 C CA . ILE A 1 97 ? -9.748 -1.925 7.638 1.00 55.25 97 ILE A CA 1
ATOM 746 C C . ILE A 1 97 ? -9.508 -2.312 6.168 1.00 55.25 97 ILE A C 1
ATOM 748 O O . ILE A 1 97 ? -8.362 -2.346 5.724 1.00 55.25 97 ILE A O 1
ATOM 752 N N . GLU A 1 98 ? -10.567 -2.538 5.386 1.00 54.16 98 GLU A N 1
ATOM 753 C CA . GLU A 1 98 ? -10.462 -2.930 3.971 1.00 54.16 98 GLU A CA 1
ATOM 754 C C . GLU A 1 98 ? -10.387 -1.737 2.999 1.00 54.16 98 GLU A C 1
ATOM 756 O O . GLU A 1 98 ? -10.090 -1.915 1.815 1.00 54.16 98 GLU A O 1
ATOM 761 N N . ALA A 1 99 ? -10.644 -0.516 3.479 1.00 56.59 99 ALA A N 1
ATOM 762 C CA . ALA A 1 99 ? -10.820 0.665 2.632 1.00 56.59 99 ALA A CA 1
ATOM 763 C C . ALA A 1 99 ? -9.549 1.505 2.411 1.00 56.59 99 ALA A C 1
ATOM 765 O O . ALA A 1 99 ? -9.587 2.458 1.632 1.00 56.59 99 ALA A O 1
ATOM 766 N N . ILE A 1 100 ? -8.421 1.185 3.057 1.00 64.19 100 ILE A N 1
ATOM 767 C CA . ILE A 1 100 ? -7.170 1.916 2.814 1.00 64.19 100 ILE A CA 1
ATOM 768 C C . ILE A 1 100 ? -6.561 1.416 1.498 1.00 64.19 100 ILE A C 1
ATOM 770 O O . ILE A 1 100 ? -5.806 0.443 1.466 1.00 64.19 100 ILE A O 1
ATOM 774 N N . ALA A 1 101 ? -6.929 2.078 0.403 1.00 74.62 101 ALA A N 1
ATOM 775 C CA . ALA A 1 101 ? -6.292 1.922 -0.896 1.00 74.62 101 ALA A CA 1
ATOM 776 C C . ALA A 1 101 ? -5.229 3.013 -1.083 1.00 74.62 101 ALA A C 1
ATOM 778 O O . ALA A 1 101 ? -5.494 4.188 -0.836 1.00 74.62 101 ALA A O 1
ATOM 779 N N . PHE A 1 102 ? -4.039 2.618 -1.527 1.00 84.25 102 PHE A N 1
ATOM 780 C CA . PHE A 1 102 ? -2.971 3.533 -1.929 1.00 84.25 102 PHE A CA 1
ATOM 781 C C . PHE A 1 102 ? -2.814 3.532 -3.440 1.00 84.25 102 PHE A C 1
ATOM 783 O O . PHE A 1 102 ? -3.059 2.518 -4.088 1.00 84.25 102 PHE A O 1
ATOM 790 N N . ASN A 1 103 ? -2.316 4.626 -3.995 1.00 85.75 103 ASN A N 1
ATOM 791 C CA . ASN A 1 103 ? -1.976 4.719 -5.404 1.00 85.75 103 ASN A CA 1
ATOM 792 C C . ASN A 1 103 ? -0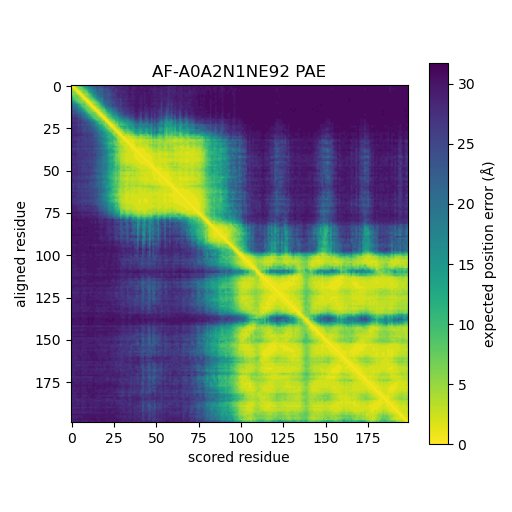.474 4.565 -5.623 1.00 85.75 103 ASN A C 1
ATOM 794 O O . ASN A 1 103 ? 0.341 5.277 -5.034 1.00 85.75 103 ASN A O 1
ATOM 798 N N . ALA A 1 104 ?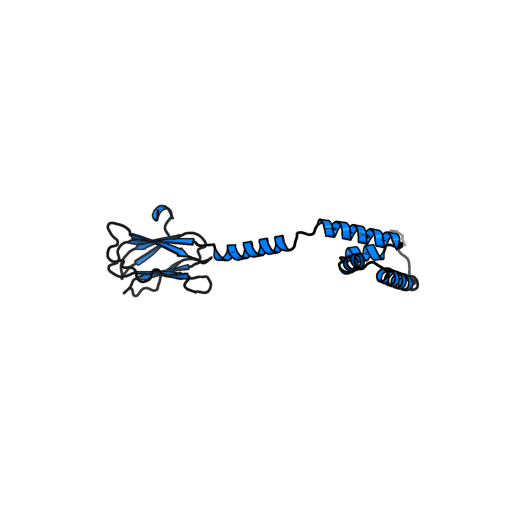 -0.099 3.659 -6.522 1.00 85.38 104 ALA A N 1
ATOM 799 C CA . ALA A 1 104 ? 1.246 3.614 -7.078 1.00 85.38 104 ALA A CA 1
ATOM 800 C C . ALA A 1 104 ? 1.213 4.102 -8.525 1.00 85.38 104 ALA A C 1
ATOM 802 O O . ALA A 1 104 ? 0.608 3.457 -9.384 1.00 85.38 104 ALA A O 1
ATOM 803 N N . THR A 1 105 ? 1.897 5.212 -8.802 1.00 88.00 105 THR A N 1
ATOM 804 C CA . THR A 1 105 ? 2.056 5.745 -10.158 1.00 88.00 105 THR A CA 1
ATOM 805 C C . THR A 1 105 ? 3.461 5.463 -10.676 1.00 88.00 105 THR A C 1
ATOM 807 O O . THR A 1 105 ? 4.464 5.756 -10.027 1.00 88.00 105 THR A O 1
ATOM 810 N N . ILE A 1 106 ? 3.540 4.862 -11.859 1.00 85.75 106 ILE A N 1
ATOM 811 C CA . ILE A 1 106 ? 4.788 4.402 -12.468 1.00 85.75 106 ILE A CA 1
ATOM 812 C C . ILE A 1 106 ? 4.983 5.141 -13.788 1.00 85.75 106 ILE A C 1
ATOM 814 O O . ILE A 1 106 ? 4.227 4.919 -14.729 1.00 85.75 106 ILE A O 1
ATOM 818 N N . GLY A 1 107 ? 6.005 5.989 -13.868 1.00 80.81 107 GLY A N 1
ATOM 819 C CA . GLY A 1 107 ? 6.474 6.585 -15.116 1.00 80.81 107 GLY A CA 1
ATOM 820 C C . GLY A 1 107 ? 7.463 5.659 -15.822 1.00 80.81 107 GLY A C 1
ATOM 821 O O . GLY A 1 107 ? 8.507 5.316 -15.256 1.00 80.81 107 GLY A O 1
ATOM 822 N N . ILE A 1 108 ? 7.148 5.257 -17.053 1.00 78.94 108 ILE A N 1
ATOM 823 C CA . ILE A 1 108 ? 8.000 4.399 -17.887 1.00 78.94 108 ILE A CA 1
ATOM 824 C C . ILE A 1 108 ? 8.771 5.264 -18.888 1.00 78.94 108 ILE A C 1
ATOM 826 O O . ILE A 1 108 ? 8.173 6.008 -19.662 1.00 78.94 108 ILE A O 1
ATOM 830 N N . PHE A 1 109 ? 10.100 5.140 -18.868 1.00 71.31 109 PHE A N 1
ATOM 831 C CA . PHE A 1 109 ? 11.045 5.809 -19.767 1.00 71.31 109 PHE A CA 1
ATOM 832 C C . PHE A 1 109 ? 11.845 4.736 -20.523 1.00 71.31 109 PHE A C 1
ATOM 834 O O . PHE A 1 109 ? 12.595 4.008 -19.874 1.00 71.31 109 PHE A O 1
ATOM 841 N N . VAL A 1 110 ? 11.639 4.652 -21.845 1.00 68.44 110 VAL A N 1
ATOM 842 C CA . VAL A 1 110 ? 12.116 3.679 -22.863 1.00 68.44 110 VAL A CA 1
ATOM 843 C C . VAL A 1 110 ? 12.802 2.425 -22.347 1.00 68.44 110 VAL A C 1
ATOM 845 O O . VAL A 1 110 ? 13.860 2.467 -21.731 1.00 68.44 110 VAL A O 1
ATOM 848 N N . PHE A 1 111 ? 12.313 1.281 -22.794 1.00 68.56 111 PHE A N 1
ATOM 849 C CA . PHE A 1 111 ? 13.008 0.008 -22.772 1.00 68.56 111 PHE A CA 1
ATOM 850 C C . PHE A 1 111 ? 12.691 -0.697 -24.072 1.00 68.56 111 PHE A C 1
ATOM 852 O O . PHE A 1 111 ? 11.538 -1.011 -24.257 1.00 68.56 111 PHE A O 1
ATOM 859 N N . PHE A 1 112 ? 13.656 -1.039 -24.924 1.00 75.38 112 PHE A N 1
ATOM 860 C CA . PHE A 1 112 ? 13.420 -1.904 -26.098 1.00 75.38 112 PHE A CA 1
ATOM 861 C C . PHE A 1 112 ? 13.015 -3.353 -25.693 1.00 75.38 112 PHE A C 1
ATOM 863 O O . PHE A 1 112 ? 13.743 -4.303 -25.980 1.00 75.38 112 PHE A O 1
ATOM 870 N N . SER A 1 113 ? 11.966 -3.508 -24.874 1.00 85.44 113 SER A N 1
ATOM 871 C CA . SER A 1 113 ? 11.458 -4.718 -24.229 1.00 85.44 113 SER A CA 1
ATOM 872 C C . SER A 1 113 ? 10.167 -4.439 -23.434 1.00 85.44 113 SER A C 1
ATOM 874 O O . SER A 1 113 ? 9.783 -3.299 -23.177 1.00 85.44 113 SER A O 1
ATOM 876 N N . GLN A 1 114 ? 9.541 -5.503 -22.935 1.00 89.75 114 GLN A N 1
ATOM 877 C CA . GLN A 1 114 ? 8.412 -5.438 -22.007 1.00 89.75 114 GLN A CA 1
ATOM 878 C C . GLN A 1 114 ? 8.874 -5.253 -20.556 1.00 89.75 114 GLN A C 1
ATOM 880 O O . GLN A 1 114 ? 9.949 -5.714 -20.155 1.00 89.75 114 GLN A O 1
ATOM 885 N N . CYS A 1 115 ? 8.040 -4.639 -19.723 1.00 90.31 115 CYS A N 1
ATOM 886 C CA . CYS A 1 115 ? 8.304 -4.476 -18.297 1.00 90.31 115 CYS A CA 1
ATOM 887 C C . CYS A 1 115 ? 7.065 -4.773 -17.449 1.00 90.31 115 CYS A C 1
ATOM 889 O O . CYS A 1 115 ? 5.939 -4.703 -17.921 1.00 90.31 115 CYS A O 1
ATOM 891 N N . LYS A 1 116 ? 7.271 -5.186 -16.201 1.00 92.69 116 LYS A N 1
ATOM 892 C CA . LYS A 1 116 ? 6.208 -5.594 -15.281 1.00 92.69 116 LYS A CA 1
ATOM 893 C C . LYS A 1 116 ? 6.468 -5.001 -13.908 1.00 92.69 116 LYS A C 1
ATOM 895 O O . LYS A 1 116 ? 7.595 -5.093 -13.412 1.00 92.69 116 LYS A O 1
ATOM 900 N N . VAL A 1 117 ? 5.423 -4.462 -13.288 1.00 94.12 117 VAL A N 1
ATOM 901 C CA . VAL A 1 117 ? 5.423 -4.017 -11.895 1.00 94.12 117 VAL A CA 1
ATOM 902 C C . VAL A 1 117 ? 4.291 -4.718 -11.153 1.00 94.12 117 VAL A C 1
ATOM 904 O O . VAL A 1 117 ? 3.203 -4.907 -11.687 1.00 94.12 117 VAL A O 1
ATOM 907 N N . TRP A 1 118 ? 4.548 -5.157 -9.930 1.00 95.88 118 TRP A N 1
ATOM 908 C CA . TRP A 1 118 ? 3.522 -5.744 -9.073 1.00 95.88 118 TRP A CA 1
ATOM 909 C C . TRP A 1 118 ? 3.746 -5.315 -7.630 1.00 95.88 118 TRP A C 1
ATOM 911 O O . TRP A 1 118 ? 4.866 -4.964 -7.251 1.00 95.88 118 TRP A O 1
ATOM 921 N N . ALA A 1 119 ? 2.684 -5.339 -6.833 1.00 96.31 119 ALA A N 1
ATOM 922 C CA . ALA A 1 119 ? 2.750 -5.086 -5.406 1.00 96.31 119 ALA A CA 1
ATOM 923 C C . ALA A 1 119 ? 2.421 -6.343 -4.605 1.00 96.31 119 ALA A C 1
ATOM 925 O O . ALA A 1 119 ? 1.573 -7.141 -5.014 1.00 96.31 119 ALA A O 1
ATOM 926 N N . THR A 1 120 ? 3.075 -6.497 -3.455 1.00 96.06 120 THR A N 1
ATOM 927 C CA . THR A 1 120 ? 2.748 -7.537 -2.477 1.00 96.06 120 THR A CA 1
ATOM 928 C C . THR A 1 120 ? 2.388 -6.952 -1.121 1.00 96.06 120 THR A C 1
ATOM 930 O O . THR A 1 120 ? 2.916 -5.902 -0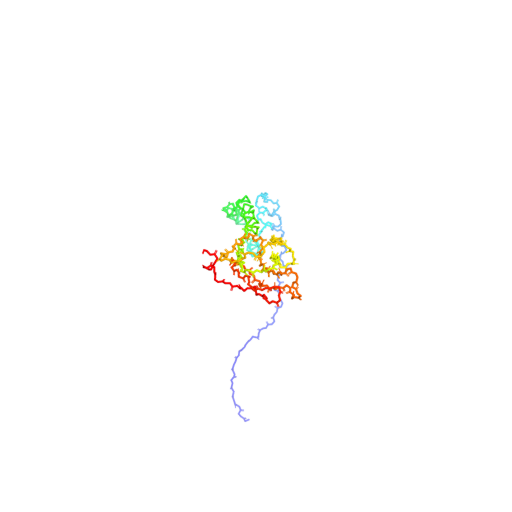.751 1.00 96.06 120 THR A O 1
ATOM 933 N N . ASP A 1 121 ? 1.532 -7.649 -0.379 1.00 94.31 121 ASP A N 1
ATOM 934 C CA . ASP A 1 121 ? 1.280 -7.378 1.039 1.00 94.31 121 ASP A CA 1
ATOM 935 C C . ASP A 1 121 ? 2.427 -7.892 1.937 1.00 94.31 121 ASP A C 1
ATOM 937 O O . ASP A 1 121 ? 3.453 -8.393 1.459 1.00 94.31 121 ASP A O 1
ATOM 941 N N . SER A 1 122 ? 2.249 -7.772 3.255 1.00 92.56 122 SER A N 1
ATOM 942 C CA . SER A 1 122 ? 3.188 -8.240 4.285 1.00 92.56 122 SER A CA 1
ATOM 943 C C . SER A 1 122 ? 3.359 -9.758 4.346 1.00 92.56 122 SER A C 1
ATOM 945 O O . SER A 1 122 ? 4.359 -10.237 4.882 1.00 92.56 122 SER A O 1
ATOM 947 N N . TYR A 1 123 ? 2.421 -10.514 3.781 1.00 93.38 123 TYR A N 1
ATOM 948 C CA . TYR A 1 123 ? 2.452 -11.971 3.708 1.00 93.38 123 TYR A CA 1
ATOM 949 C C . TYR A 1 123 ? 3.058 -12.470 2.387 1.00 93.38 123 TYR A C 1
ATOM 951 O O . TYR A 1 123 ? 3.284 -13.669 2.223 1.00 93.38 123 TYR A O 1
ATOM 959 N N . GLY A 1 124 ? 3.357 -11.562 1.452 1.00 92.44 124 GLY A N 1
ATOM 960 C CA . GLY A 1 124 ? 3.889 -11.875 0.130 1.00 92.44 124 GLY A CA 1
ATOM 961 C C . GLY A 1 124 ? 2.819 -12.193 -0.918 1.00 92.44 124 GLY A C 1
ATOM 962 O O . GLY A 1 124 ? 3.173 -12.606 -2.024 1.00 92.44 124 GLY A O 1
ATOM 963 N N . ASN A 1 125 ? 1.533 -11.987 -0.617 1.00 94.56 125 ASN A N 1
ATOM 964 C CA . ASN A 1 125 ? 0.460 -12.145 -1.596 1.00 94.56 125 ASN A CA 1
ATOM 965 C C . ASN A 1 125 ? 0.488 -10.987 -2.590 1.00 94.56 125 ASN A C 1
ATOM 967 O O . ASN A 1 125 ? 0.718 -9.842 -2.207 1.00 94.56 125 ASN A O 1
ATOM 971 N N . ILE A 1 126 ? 0.221 -11.269 -3.865 1.00 94.75 126 ILE A N 1
ATOM 972 C CA . ILE A 1 126 ? 0.122 -10.232 -4.896 1.00 94.75 126 ILE A CA 1
ATOM 973 C C . ILE A 1 126 ? -1.208 -9.495 -4.726 1.00 94.75 126 ILE A C 1
ATOM 975 O O . ILE A 1 126 ? -2.270 -10.100 -4.840 1.00 94.75 126 ILE A O 1
ATOM 979 N N . VAL A 1 127 ? -1.134 -8.186 -4.498 1.00 93.06 127 VAL A N 1
ATOM 980 C CA . VAL A 1 127 ? -2.301 -7.307 -4.289 1.00 93.06 127 VAL A CA 1
ATOM 981 C C . VAL A 1 127 ? -2.533 -6.336 -5.448 1.00 93.06 127 VAL A C 1
ATOM 983 O O . VAL A 1 127 ? -3.582 -5.705 -5.527 1.00 93.06 127 VAL A O 1
ATOM 986 N N . MET A 1 128 ? -1.567 -6.228 -6.365 1.00 92.94 128 MET A N 1
ATOM 987 C CA . MET A 1 128 ? -1.665 -5.481 -7.620 1.00 92.94 128 MET A CA 1
ATOM 988 C C . MET A 1 128 ? -0.657 -6.051 -8.621 1.00 92.94 128 MET A C 1
ATOM 990 O O . MET A 1 128 ? 0.474 -6.356 -8.247 1.00 92.94 128 MET A O 1
ATOM 994 N N . ASP A 1 129 ? -1.038 -6.179 -9.890 1.00 93.31 129 ASP A N 1
ATOM 995 C CA . ASP A 1 129 ? -0.149 -6.618 -10.969 1.00 93.31 129 ASP A CA 1
ATOM 996 C C . ASP A 1 129 ? -0.464 -5.828 -12.243 1.00 93.31 129 ASP A C 1
ATOM 998 O O . ASP A 1 129 ? -1.612 -5.780 -12.688 1.00 93.31 129 ASP A O 1
ATOM 1002 N N . THR A 1 130 ? 0.543 -5.197 -12.846 1.00 89.19 130 THR A N 1
ATOM 1003 C CA . THR A 1 130 ? 0.359 -4.476 -14.111 1.00 89.19 130 THR A CA 1
ATOM 1004 C C . THR A 1 130 ? 0.232 -5.404 -15.316 1.00 89.19 130 THR A C 1
ATOM 1006 O O . THR A 1 130 ? -0.113 -4.936 -16.398 1.00 89.19 130 THR A O 1
ATOM 1009 N N . GLY A 1 131 ? 0.573 -6.686 -15.167 1.00 90.94 131 GLY A N 1
ATOM 1010 C CA . GLY A 1 131 ? 0.925 -7.544 -16.290 1.00 90.94 131 GLY A CA 1
ATOM 1011 C C . GLY A 1 131 ? 2.235 -7.098 -16.948 1.00 90.94 131 GLY A C 1
ATOM 1012 O O . GLY A 1 131 ? 2.953 -6.234 -16.434 1.00 90.94 131 GLY A O 1
ATOM 1013 N N . TRP A 1 132 ? 2.560 -7.705 -18.090 1.00 90.69 132 TRP A N 1
ATOM 1014 C CA . TRP A 1 132 ? 3.644 -7.224 -18.945 1.00 90.69 132 TRP A CA 1
ATOM 1015 C C . TRP A 1 132 ? 3.142 -6.049 -19.778 1.00 90.69 132 TRP A C 1
ATOM 1017 O O . TRP A 1 132 ? 2.283 -6.204 -20.642 1.00 90.69 132 TRP A O 1
ATOM 1027 N N . LEU A 1 133 ? 3.680 -4.874 -19.491 1.00 86.50 133 LEU A N 1
ATOM 1028 C CA . LEU A 1 133 ? 3.467 -3.652 -20.244 1.00 86.50 133 LEU A CA 1
ATOM 1029 C C . LEU A 1 133 ? 4.453 -3.607 -21.411 1.00 86.50 133 LEU A C 1
ATOM 1031 O O . LEU A 1 133 ? 5.598 -4.058 -21.283 1.00 86.50 133 LEU A O 1
ATOM 1035 N N . ASN A 1 134 ? 4.016 -3.044 -22.538 1.00 83.50 134 ASN A N 1
ATOM 1036 C CA . ASN A 1 134 ? 4.947 -2.669 -23.591 1.00 83.50 134 ASN A CA 1
ATOM 1037 C C . ASN A 1 134 ? 5.694 -1.410 -23.143 1.00 83.50 134 ASN A C 1
ATOM 1039 O O . ASN A 1 134 ? 5.070 -0.385 -22.883 1.00 83.50 134 ASN A O 1
ATOM 1043 N N . CYS A 1 135 ? 7.014 -1.511 -23.016 1.00 80.94 135 CYS A N 1
ATOM 1044 C CA . CYS A 1 135 ? 7.858 -0.421 -22.544 1.00 80.94 135 CYS A CA 1
ATOM 1045 C C . CYS A 1 135 ? 8.794 0.083 -23.658 1.00 80.94 135 CYS A C 1
ATOM 1047 O O . CYS A 1 135 ? 9.657 0.911 -23.376 1.00 80.94 135 CYS A O 1
ATOM 1049 N N . GLU A 1 136 ? 8.577 -0.369 -24.905 1.00 71.19 136 GLU A N 1
ATOM 1050 C CA . GLU A 1 136 ? 9.370 -0.083 -26.115 1.00 71.19 136 GLU A CA 1
ATOM 1051 C C . GLU A 1 136 ? 9.407 1.393 -26.497 1.00 71.19 136 GLU A C 1
ATOM 1053 O O . GLU A 1 136 ? 10.485 1.906 -26.790 1.00 71.19 136 GLU A O 1
ATOM 1058 N N . ASP A 1 137 ? 8.282 2.097 -26.376 1.00 66.62 137 ASP A N 1
ATOM 1059 C CA . ASP A 1 137 ? 8.108 3.435 -26.958 1.00 66.62 137 ASP A CA 1
ATOM 1060 C C . ASP A 1 137 ? 8.164 4.580 -25.930 1.00 66.62 137 ASP A C 1
ATOM 1062 O O . ASP A 1 137 ? 7.608 5.655 -26.145 1.00 66.62 137 ASP A O 1
ATOM 1066 N N . GLY A 1 138 ? 8.795 4.370 -24.772 1.00 60.00 138 GLY A N 1
ATOM 1067 C CA . GLY A 1 138 ? 8.772 5.334 -23.663 1.00 60.00 138 GLY A CA 1
ATOM 1068 C C . GLY A 1 138 ? 9.614 6.611 -23.848 1.00 60.00 138 GLY A C 1
ATOM 1069 O O . GLY A 1 138 ? 10.329 6.948 -22.913 1.00 60.00 138 GLY A O 1
ATOM 1070 N N . ASP A 1 139 ? 9.621 7.259 -25.019 1.00 53.69 139 ASP A N 1
ATOM 1071 C CA . ASP A 1 139 ? 10.221 8.583 -25.324 1.00 53.69 139 ASP A CA 1
ATOM 1072 C C . ASP A 1 139 ? 9.741 9.030 -26.725 1.00 53.69 139 ASP A C 1
ATOM 1074 O O . ASP A 1 139 ? 9.730 8.196 -27.633 1.00 53.69 139 ASP A O 1
ATOM 1078 N N . PRO A 1 140 ? 9.318 10.295 -26.959 1.00 55.91 140 PRO A N 1
ATOM 1079 C CA . PRO A 1 140 ? 9.550 11.506 -26.157 1.00 55.91 140 PRO A CA 1
ATOM 1080 C C . PRO A 1 140 ? 8.598 11.744 -24.973 1.00 55.91 140 PRO A C 1
ATOM 1082 O O . PRO A 1 140 ? 8.844 12.632 -24.158 1.00 55.91 140 PRO A O 1
ATOM 1085 N N . SER A 1 141 ? 7.494 11.000 -24.865 1.00 61.66 141 SER A N 1
ATOM 1086 C CA . SER A 1 141 ? 6.492 11.200 -23.809 1.00 61.66 141 SER A CA 1
ATOM 1087 C C . SER A 1 141 ? 6.490 10.047 -22.810 1.00 61.66 141 SER A C 1
ATOM 1089 O O . SER A 1 141 ? 6.223 8.900 -23.170 1.00 61.66 141 SER A O 1
ATOM 1091 N N . VAL A 1 142 ? 6.738 10.366 -21.540 1.00 71.88 142 VAL A N 1
ATOM 1092 C CA . VAL A 1 142 ? 6.615 9.423 -20.420 1.00 71.88 142 VAL A CA 1
ATOM 1093 C C . VAL A 1 142 ? 5.197 8.882 -20.370 1.00 71.88 142 VAL A C 1
ATOM 1095 O O . VAL A 1 142 ? 4.240 9.654 -20.343 1.00 71.88 142 VAL A O 1
ATOM 1098 N N . THR A 1 143 ? 5.058 7.560 -20.306 1.00 77.81 143 THR A N 1
ATOM 1099 C CA . THR A 1 143 ? 3.755 6.944 -20.046 1.00 77.81 143 THR A CA 1
ATOM 1100 C C . THR A 1 143 ? 3.636 6.653 -18.557 1.00 77.81 143 THR A C 1
ATOM 1102 O O . THR A 1 143 ? 4.461 5.928 -17.996 1.00 77.81 143 THR A O 1
ATOM 1105 N N . PHE A 1 144 ? 2.622 7.235 -17.916 1.00 82.81 144 PHE A N 1
ATOM 1106 C CA . PHE A 1 144 ? 2.316 6.997 -16.509 1.00 82.81 144 PHE A CA 1
ATOM 1107 C C . PHE A 1 144 ? 1.233 5.929 -16.358 1.00 82.81 144 PHE A C 1
ATOM 1109 O O . PHE A 1 144 ? 0.184 5.982 -16.998 1.00 82.81 144 PHE A O 1
ATOM 1116 N N . HIS A 1 145 ? 1.470 4.973 -15.466 1.00 82.25 145 HIS A N 1
ATOM 1117 C CA . HIS A 1 145 ? 0.498 3.957 -15.082 1.00 82.25 145 HIS A CA 1
ATOM 1118 C C . HIS A 1 145 ? 0.218 4.065 -13.589 1.00 82.25 145 HIS A C 1
ATOM 1120 O O . HIS A 1 145 ? 1.088 3.745 -12.782 1.00 82.25 145 HIS A O 1
ATOM 1126 N N . SER A 1 146 ? -0.992 4.495 -13.233 1.00 86.81 146 SER A N 1
ATOM 1127 C CA . SER A 1 146 ? -1.464 4.488 -11.848 1.00 86.81 146 SER A CA 1
ATOM 1128 C C . SER A 1 146 ? -2.275 3.227 -11.554 1.00 86.81 146 SER A C 1
ATOM 1130 O O . SER A 1 146 ? -2.964 2.702 -12.442 1.00 86.81 146 SER A O 1
ATOM 1132 N N . ARG A 1 147 ? -2.137 2.692 -10.342 1.00 88.06 147 ARG A N 1
ATOM 1133 C CA . ARG A 1 147 ? -2.836 1.494 -9.868 1.00 88.06 147 ARG A CA 1
ATOM 1134 C C . ARG A 1 147 ? -3.172 1.627 -8.389 1.00 88.06 147 ARG A C 1
ATOM 1136 O O . ARG A 1 147 ? -2.287 1.950 -7.595 1.00 88.06 147 ARG A O 1
ATOM 1143 N N . ASP A 1 148 ? -4.401 1.255 -8.048 1.00 89.75 148 ASP A N 1
ATOM 1144 C CA . ASP A 1 148 ? -4.835 1.095 -6.665 1.00 89.75 148 ASP A CA 1
ATOM 1145 C C . ASP A 1 148 ? -4.202 -0.156 -6.037 1.00 89.75 148 ASP A C 1
ATOM 1147 O O . ASP A 1 148 ? -4.150 -1.232 -6.642 1.00 89.75 148 ASP A O 1
ATOM 1151 N N . ILE A 1 149 ? -3.749 -0.024 -4.795 1.00 88.88 149 ILE A N 1
ATOM 1152 C CA . ILE A 1 149 ? -3.146 -1.075 -3.979 1.00 88.88 149 ILE A CA 1
ATOM 1153 C C . ILE A 1 149 ? -3.927 -1.174 -2.674 1.00 88.88 149 ILE A C 1
ATOM 1155 O O . ILE A 1 149 ? -3.912 -0.257 -1.857 1.00 88.88 149 ILE A O 1
ATOM 1159 N N . LYS A 1 150 ? -4.571 -2.321 -2.455 1.00 88.38 150 LYS A N 1
ATOM 1160 C CA . LYS A 1 150 ? -5.347 -2.619 -1.242 1.00 88.38 150 LYS A CA 1
ATOM 1161 C C . LYS A 1 150 ? -4.500 -3.379 -0.217 1.00 88.38 150 LYS A C 1
ATOM 1163 O O . LYS A 1 150 ? -4.750 -4.551 0.046 1.00 88.38 150 LYS A O 1
ATOM 1168 N N . ALA A 1 151 ? -3.446 -2.744 0.294 1.00 86.44 151 ALA A N 1
ATOM 1169 C CA . ALA A 1 151 ? -2.585 -3.325 1.326 1.00 86.44 151 ALA A CA 1
ATOM 1170 C C . ALA A 1 151 ? -1.818 -2.256 2.109 1.00 86.44 151 ALA A C 1
ATOM 1172 O O . ALA A 1 151 ? -1.267 -1.333 1.514 1.00 86.44 151 ALA A O 1
ATOM 1173 N N . ASN A 1 152 ? -1.714 -2.432 3.430 1.00 87.56 152 ASN A N 1
ATOM 1174 C CA . ASN A 1 152 ? -0.925 -1.580 4.316 1.00 87.56 152 ASN A CA 1
ATOM 1175 C C . ASN A 1 152 ? -0.133 -2.423 5.343 1.00 87.56 152 ASN A C 1
ATOM 1177 O O . ASN A 1 152 ? -0.755 -3.020 6.222 1.00 87.56 152 ASN A O 1
ATOM 1181 N N . PRO A 1 153 ? 1.210 -2.471 5.297 1.00 92.56 153 PRO A N 1
ATOM 1182 C CA . PRO A 1 153 ? 2.073 -1.898 4.268 1.00 92.56 153 PRO A CA 1
ATOM 1183 C C . PRO A 1 153 ? 2.108 -2.749 2.989 1.00 92.56 153 PRO A C 1
ATOM 1185 O O . PRO A 1 153 ? 1.737 -3.924 2.993 1.00 92.56 153 PRO A O 1
ATOM 1188 N N . TYR A 1 154 ? 2.621 -2.168 1.906 1.00 93.62 154 TYR A N 1
ATOM 1189 C CA . TYR A 1 154 ? 2.867 -2.866 0.644 1.00 93.62 154 TYR A CA 1
ATOM 1190 C C . TYR A 1 154 ? 4.317 -2.725 0.167 1.00 93.62 154 TYR A C 1
ATOM 1192 O O . TYR A 1 154 ? 5.043 -1.808 0.555 1.00 93.62 154 TYR A O 1
ATOM 1200 N N . TRP A 1 155 ? 4.736 -3.631 -0.717 1.00 96.00 155 TRP A N 1
ATOM 1201 C CA . TRP A 1 155 ? 6.032 -3.592 -1.392 1.00 96.00 155 TRP A CA 1
ATOM 1202 C C . TRP A 1 155 ? 5.845 -3.590 -2.895 1.00 96.00 155 TRP A C 1
ATOM 1204 O O . TRP A 1 155 ? 5.071 -4.386 -3.415 1.00 96.00 155 TRP A O 1
ATOM 1214 N N . LEU A 1 156 ? 6.604 -2.754 -3.595 1.00 96.38 156 LEU A N 1
ATOM 1215 C CA . LEU A 1 156 ? 6.628 -2.714 -5.050 1.00 96.38 156 LEU A CA 1
ATOM 1216 C C . LEU A 1 156 ? 7.795 -3.517 -5.600 1.00 96.38 156 LEU A C 1
ATOM 1218 O O . LEU A 1 156 ? 8.925 -3.468 -5.106 1.00 96.38 156 LEU A O 1
ATOM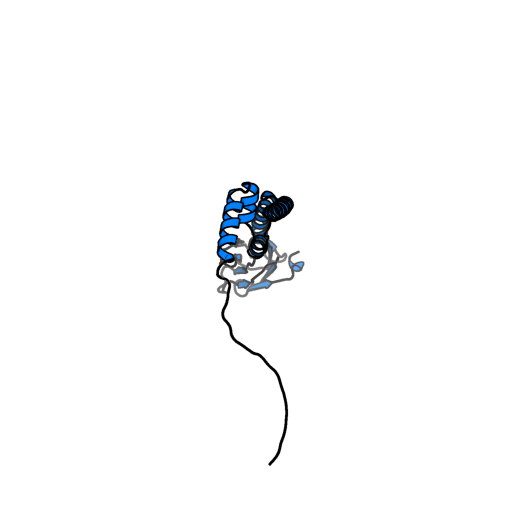 1222 N N . HIS A 1 157 ? 7.515 -4.213 -6.689 1.00 96.50 157 HIS A N 1
ATOM 1223 C CA . HIS A 1 157 ? 8.469 -5.044 -7.389 1.00 96.50 157 HIS A CA 1
ATOM 1224 C C . HIS A 1 157 ? 8.445 -4.711 -8.868 1.00 96.50 157 HIS A C 1
ATOM 1226 O O . HIS A 1 157 ? 7.376 -4.529 -9.435 1.00 96.50 157 HIS A O 1
ATOM 1232 N N . ALA A 1 158 ? 9.609 -4.679 -9.506 1.00 95.38 158 ALA A N 1
ATOM 1233 C CA . ALA A 1 158 ? 9.717 -4.424 -10.937 1.00 95.38 158 ALA A CA 1
ATOM 1234 C C . ALA A 1 158 ? 10.603 -5.465 -11.624 1.00 95.38 158 ALA A C 1
ATOM 1236 O O . ALA A 1 158 ? 11.564 -5.971 -11.034 1.00 95.38 158 ALA A O 1
ATOM 1237 N N . LYS A 1 159 ? 10.310 -5.766 -12.891 1.00 94.50 159 LYS A N 1
ATOM 1238 C CA . LYS A 1 159 ? 11.124 -6.629 -13.753 1.00 94.50 159 LYS A CA 1
ATOM 1239 C C . LYS A 1 159 ? 11.045 -6.172 -15.208 1.00 94.50 159 LYS A C 1
ATOM 1241 O O . LYS A 1 159 ? 9.983 -5.800 -15.689 1.00 94.50 159 LYS A O 1
ATOM 1246 N N . VAL A 1 160 ? 12.166 -6.269 -15.917 1.00 92.25 160 VAL A N 1
ATOM 1247 C CA . VAL A 1 160 ? 12.254 -6.034 -17.366 1.00 92.25 160 VAL A CA 1
ATOM 1248 C C . VAL A 1 160 ? 12.461 -7.372 -18.073 1.00 92.25 160 VAL A C 1
ATOM 1250 O O . VAL A 1 160 ? 13.312 -8.170 -17.663 1.00 92.25 160 VAL A O 1
ATOM 1253 N N . MET A 1 161 ? 11.679 -7.637 -19.118 1.00 92.19 161 MET A N 1
ATOM 1254 C CA . MET A 1 161 ? 11.765 -8.854 -19.919 1.00 92.19 161 MET A CA 1
ATOM 1255 C C . MET A 1 161 ? 13.134 -8.938 -20.612 1.00 92.19 161 MET A C 1
ATOM 1257 O O . MET A 1 161 ? 13.716 -7.931 -21.013 1.00 92.19 161 MET A O 1
ATOM 1261 N N . GLY A 1 162 ? 13.707 -10.142 -20.670 1.00 89.50 162 GLY A N 1
ATOM 1262 C CA . GLY A 1 162 ? 15.062 -10.376 -21.189 1.00 89.50 162 GLY A CA 1
ATOM 1263 C C . GLY A 1 162 ? 16.202 -9.942 -20.254 1.00 89.50 162 GLY A C 1
ATOM 1264 O O . GLY A 1 162 ? 17.355 -10.307 -20.484 1.00 89.50 162 GLY A O 1
ATOM 1265 N N . SER A 1 163 ? 15.920 -9.209 -19.168 1.00 91.31 163 SER A N 1
ATOM 1266 C CA . SER A 1 163 ? 16.962 -8.792 -18.230 1.00 91.31 163 SER A CA 1
ATOM 1267 C C . SER A 1 163 ? 17.403 -9.963 -17.355 1.00 91.31 163 SER A C 1
ATOM 1269 O O . SER A 1 163 ? 16.587 -10.609 -16.700 1.00 91.31 163 SER A O 1
ATOM 1271 N N . LYS A 1 164 ? 18.719 -10.190 -17.265 1.00 93.12 164 LYS A N 1
ATOM 1272 C CA . LYS A 1 164 ? 19.310 -11.154 -16.315 1.00 93.12 164 LYS A CA 1
ATOM 1273 C C . LYS A 1 164 ? 19.373 -10.624 -14.877 1.00 93.12 164 LYS A C 1
ATOM 1275 O O . LYS A 1 164 ? 19.819 -11.337 -13.981 1.00 93.12 164 LYS A O 1
ATOM 1280 N N . ARG A 1 165 ? 18.975 -9.368 -14.632 1.00 92.00 165 ARG A N 1
ATOM 1281 C CA . ARG A 1 165 ? 18.949 -8.816 -13.272 1.00 92.00 165 ARG A CA 1
ATOM 1282 C C . ARG A 1 165 ? 17.782 -9.377 -12.473 1.00 92.00 165 ARG A C 1
ATOM 1284 O O . ARG A 1 165 ? 16.695 -9.596 -13.001 1.00 92.00 165 ARG A O 1
ATOM 1291 N N . LYS A 1 166 ? 18.016 -9.544 -11.171 1.00 94.94 166 LYS A N 1
ATOM 1292 C CA . LYS A 1 166 ? 16.955 -9.856 -10.212 1.00 94.94 166 LYS A CA 1
ATOM 1293 C C . LYS A 1 166 ? 15.888 -8.750 -10.230 1.00 94.94 166 LYS A C 1
ATOM 1295 O O . LYS A 1 166 ? 16.243 -7.592 -10.484 1.00 94.94 166 LYS A O 1
ATOM 1300 N N . PRO A 1 167 ? 14.615 -9.085 -9.952 1.00 95.44 167 PRO A N 1
ATOM 1301 C CA . PRO A 1 167 ? 13.587 -8.083 -9.730 1.00 95.44 167 PRO A CA 1
ATOM 1302 C C . PRO A 1 167 ? 14.033 -7.057 -8.693 1.00 95.44 167 PRO A C 1
ATOM 1304 O O . PRO A 1 167 ? 14.684 -7.405 -7.704 1.00 95.44 167 PRO A O 1
ATOM 1307 N N . LYS A 1 168 ? 13.706 -5.790 -8.931 1.00 96.06 168 LYS A N 1
ATOM 1308 C CA . LYS A 1 168 ? 13.939 -4.742 -7.936 1.00 96.06 168 LYS A CA 1
ATOM 1309 C C . LYS A 1 168 ? 12.781 -4.756 -6.961 1.00 96.06 168 LYS A C 1
ATOM 1311 O O . LYS A 1 168 ? 11.644 -4.852 -7.397 1.00 96.06 168 LYS A O 1
ATOM 1316 N N . HIS A 1 169 ? 13.100 -4.628 -5.684 1.00 96.00 169 HIS A N 1
ATOM 1317 C CA . HIS A 1 169 ? 12.153 -4.635 -4.579 1.00 96.00 169 HIS A CA 1
ATOM 1318 C C . HIS A 1 169 ? 12.247 -3.306 -3.818 1.00 96.00 169 HIS A C 1
ATOM 1320 O O . HIS A 1 169 ? 13.355 -2.776 -3.642 1.00 96.00 169 HIS A O 1
ATOM 1326 N N . ARG A 1 170 ? 11.101 -2.738 -3.436 1.00 96.19 170 ARG A N 1
ATOM 1327 C CA . ARG A 1 170 ? 10.956 -1.420 -2.803 1.00 96.19 170 ARG A CA 1
ATOM 1328 C C . ARG A 1 170 ? 9.860 -1.474 -1.741 1.00 96.19 170 ARG A C 1
ATOM 1330 O O . ARG A 1 170 ? 8.839 -2.111 -1.971 1.00 96.19 170 ARG A O 1
ATOM 1337 N N . GLY A 1 171 ? 10.062 -0.786 -0.624 1.00 93.88 171 GLY A N 1
ATOM 1338 C CA . GLY A 1 171 ? 9.120 -0.736 0.496 1.00 93.88 171 GLY A CA 1
ATOM 1339 C C . GLY A 1 171 ? 9.760 -1.178 1.816 1.00 93.88 171 GLY A C 1
ATOM 1340 O O . GLY A 1 171 ? 10.978 -1.395 1.852 1.00 93.88 171 GLY A O 1
ATOM 1341 N N . PRO A 1 172 ? 8.965 -1.331 2.889 1.00 94.94 172 PRO A N 1
ATOM 1342 C CA . PRO A 1 172 ? 7.504 -1.174 2.926 1.00 94.94 172 PRO A CA 1
ATOM 1343 C C . PRO A 1 172 ? 7.026 0.264 2.685 1.00 94.94 172 PRO A C 1
ATOM 1345 O O . PRO A 1 172 ? 7.721 1.217 3.032 1.00 94.94 172 PRO A O 1
ATOM 1348 N N . PHE A 1 173 ? 5.820 0.406 2.136 1.00 94.00 173 PHE A N 1
ATOM 1349 C CA . PHE A 1 173 ? 5.119 1.677 1.954 1.00 94.00 173 PHE A CA 1
ATOM 1350 C C . PHE A 1 173 ? 3.740 1.643 2.610 1.00 94.00 173 PHE A C 1
ATOM 1352 O O . PHE A 1 173 ? 3.081 0.607 2.632 1.00 94.00 173 PHE A O 1
ATOM 1359 N N . SER A 1 174 ? 3.308 2.795 3.118 1.00 91.44 174 SER A N 1
ATOM 1360 C CA . SER A 1 174 ? 2.008 3.007 3.773 1.00 91.44 174 SER A CA 1
ATOM 1361 C C . SER A 1 174 ? 1.363 4.326 3.322 1.00 91.44 174 SER A C 1
ATOM 1363 O O . SER A 1 174 ? 0.674 4.990 4.092 1.00 91.44 174 SER A O 1
ATOM 1365 N N . LEU A 1 175 ? 1.702 4.756 2.106 1.00 90.88 175 LEU A N 1
ATOM 1366 C CA . LEU A 1 175 ? 1.267 5.990 1.454 1.00 90.88 175 LEU A CA 1
ATOM 1367 C C . LEU A 1 175 ? 1.392 5.841 -0.068 1.00 90.88 175 LEU A C 1
ATOM 1369 O O . LEU A 1 175 ? 1.996 4.877 -0.555 1.00 90.88 175 LEU A O 1
ATOM 1373 N N . ASP A 1 176 ? 0.838 6.798 -0.805 1.00 91.81 176 ASP A N 1
ATOM 1374 C CA . ASP A 1 176 ? 0.926 6.852 -2.264 1.00 91.81 176 ASP A CA 1
ATOM 1375 C C . ASP A 1 176 ? 2.374 7.012 -2.723 1.00 91.81 176 ASP A C 1
ATOM 1377 O O . ASP A 1 176 ? 3.148 7.782 -2.154 1.00 91.81 176 ASP A O 1
ATOM 1381 N N . THR A 1 177 ? 2.764 6.292 -3.769 1.00 93.69 177 THR A N 1
ATOM 1382 C CA . THR A 1 177 ? 4.143 6.326 -4.260 1.00 93.69 177 THR A CA 1
ATOM 1383 C C . THR A 1 177 ? 4.224 6.624 -5.745 1.00 93.69 177 THR A C 1
ATOM 1385 O O . THR A 1 177 ? 3.397 6.199 -6.547 1.00 93.69 177 THR A O 1
ATOM 1388 N N . CYS A 1 178 ? 5.277 7.348 -6.120 1.00 93.44 178 CYS A N 1
ATOM 1389 C CA . CYS A 1 178 ? 5.636 7.616 -7.501 1.00 93.44 178 CYS A CA 1
ATOM 1390 C C . CYS A 1 178 ? 6.983 6.960 -7.802 1.00 93.44 178 CYS A C 1
ATOM 1392 O O . CYS A 1 178 ? 7.944 7.094 -7.040 1.00 93.44 178 CYS A O 1
ATOM 1394 N N . PHE A 1 179 ? 7.064 6.240 -8.915 1.00 92.88 179 PHE A N 1
ATOM 1395 C CA . PHE A 1 179 ? 8.280 5.566 -9.344 1.00 92.88 179 PHE A CA 1
ATOM 1396 C C . PHE A 1 179 ? 8.598 5.864 -10.794 1.00 92.88 179 PHE A C 1
ATOM 1398 O O . PHE A 1 179 ? 7.721 5.918 -11.651 1.00 92.88 179 PHE A O 1
ATOM 1405 N N . LYS A 1 180 ? 9.892 5.968 -11.075 1.00 90.38 180 LYS A N 1
ATOM 1406 C CA . LYS A 1 180 ? 10.423 6.078 -12.424 1.00 90.38 180 LYS A CA 1
ATOM 1407 C C . LYS A 1 180 ? 11.172 4.802 -12.778 1.00 90.38 180 LYS A C 1
ATOM 1409 O O . LYS A 1 180 ? 12.128 4.416 -12.099 1.00 90.38 180 LYS A O 1
ATOM 1414 N N . LEU A 1 181 ? 10.732 4.148 -13.846 1.00 89.50 181 LEU A N 1
ATOM 1415 C CA . LEU A 1 181 ? 11.395 2.992 -14.434 1.00 89.50 181 LEU A CA 1
ATOM 1416 C C . LEU A 1 181 ? 12.166 3.468 -15.675 1.00 89.50 181 LEU A C 1
ATOM 1418 O O . LEU A 1 181 ? 11.551 3.931 -16.630 1.00 89.50 181 LEU A O 1
ATOM 1422 N N . THR A 1 182 ? 13.502 3.388 -15.654 1.00 87.88 182 THR A N 1
ATOM 1423 C CA . THR A 1 182 ? 14.385 3.882 -16.738 1.00 87.88 182 THR A CA 1
ATOM 1424 C C . THR A 1 182 ? 15.485 2.899 -17.131 1.00 87.88 182 THR A C 1
ATOM 1426 O O . THR A 1 182 ? 15.950 2.102 -16.308 1.00 87.88 182 THR A O 1
ATOM 1429 N N . GLY A 1 183 ? 15.962 2.995 -18.375 1.00 86.44 183 GLY A N 1
ATOM 1430 C CA . GLY A 1 183 ? 17.202 2.366 -18.828 1.00 86.44 183 GLY A CA 1
ATOM 1431 C C . GLY A 1 183 ? 17.004 1.420 -20.007 1.00 86.44 183 GLY A C 1
ATOM 1432 O O . GLY A 1 183 ? 16.446 1.788 -21.022 1.00 86.44 183 GLY A O 1
ATOM 1433 N N . ASN A 1 184 ? 17.548 0.210 -19.931 1.00 85.94 184 ASN A N 1
ATOM 1434 C CA . ASN A 1 184 ? 17.357 -0.829 -20.942 1.00 85.94 184 ASN A CA 1
ATOM 1435 C C . ASN A 1 184 ? 17.474 -2.229 -20.318 1.00 85.94 184 ASN A C 1
ATOM 1437 O O . ASN A 1 184 ? 17.805 -2.387 -19.140 1.00 85.94 184 ASN A O 1
ATOM 1441 N N . VAL A 1 185 ? 17.264 -3.269 -21.128 1.00 88.19 185 VAL A N 1
ATOM 1442 C CA . VAL A 1 185 ? 17.331 -4.681 -20.708 1.00 88.19 185 VAL A CA 1
ATOM 1443 C C . VAL A 1 185 ? 18.633 -5.019 -19.956 1.00 88.19 185 VAL A C 1
ATOM 1445 O O . VAL A 1 185 ? 18.618 -5.772 -18.973 1.00 88.19 185 VAL A O 1
ATOM 1448 N N . PHE A 1 186 ? 19.758 -4.416 -20.357 1.00 87.25 186 PHE A N 1
ATOM 1449 C CA . PHE A 1 186 ? 21.086 -4.644 -19.781 1.00 87.25 186 PHE A CA 1
ATOM 1450 C C . PHE A 1 186 ? 21.439 -3.742 -18.607 1.00 87.25 186 PHE A C 1
ATOM 1452 O O . PHE A 1 186 ? 22.327 -4.105 -17.834 1.00 87.25 186 PHE A O 1
ATOM 1459 N N . LYS A 1 187 ? 20.788 -2.590 -18.422 1.00 89.19 187 LYS A N 1
ATOM 1460 C CA . LYS A 1 187 ? 21.001 -1.641 -17.314 1.00 89.19 187 LYS A CA 1
ATOM 1461 C C . LYS A 1 187 ? 19.733 -0.834 -17.068 1.00 89.19 187 LYS A C 1
ATOM 1463 O O . LYS A 1 187 ? 19.444 0.084 -17.820 1.00 89.19 187 LYS A O 1
ATOM 1468 N N . TRP A 1 188 ? 19.012 -1.174 -16.001 1.00 91.31 188 TRP A N 1
ATOM 1469 C CA . TRP A 1 188 ? 17.753 -0.522 -15.652 1.00 91.31 188 TRP A CA 1
ATOM 1470 C C . TRP A 1 188 ? 17.654 -0.163 -14.173 1.00 91.31 188 TRP A C 1
ATOM 1472 O O . TRP A 1 188 ? 18.281 -0.790 -13.304 1.00 91.31 188 TRP A O 1
ATOM 1482 N N . SER A 1 189 ? 16.823 0.838 -13.916 1.00 91.00 189 SER A N 1
ATOM 1483 C CA . SER A 1 189 ? 16.565 1.468 -12.629 1.00 91.00 189 SER A CA 1
ATOM 1484 C C . SER A 1 189 ? 15.069 1.502 -12.330 1.00 91.00 189 SER A C 1
ATOM 1486 O O . SER A 1 189 ? 14.257 1.498 -13.247 1.00 91.00 189 SER A O 1
ATOM 1488 N N . PHE A 1 190 ? 14.728 1.474 -11.041 1.00 93.44 190 PHE A N 1
ATOM 1489 C CA . PHE A 1 190 ? 13.356 1.572 -10.536 1.00 93.44 190 PHE A CA 1
ATOM 1490 C C . PHE A 1 190 ? 13.434 2.379 -9.253 1.00 93.44 190 PHE A C 1
ATOM 1492 O O . PHE A 1 190 ? 13.739 1.844 -8.177 1.00 93.44 190 PHE A O 1
ATOM 1499 N N . ASP A 1 191 ? 13.294 3.683 -9.425 1.00 92.94 191 ASP A N 1
ATOM 1500 C CA . ASP A 1 191 ? 13.720 4.659 -8.438 1.00 92.94 191 ASP A CA 1
ATOM 1501 C C . ASP A 1 191 ? 12.519 5.505 -8.039 1.00 92.94 191 ASP A C 1
ATOM 1503 O O . ASP A 1 191 ? 11.778 6.001 -8.893 1.00 92.94 191 ASP A O 1
ATOM 1507 N N . GLN A 1 192 ? 12.319 5.632 -6.731 1.00 94.44 192 GLN A N 1
ATOM 1508 C CA . GLN A 1 192 ? 11.239 6.432 -6.174 1.00 94.44 192 GLN A CA 1
ATOM 1509 C C . GLN A 1 192 ? 11.462 7.899 -6.534 1.00 94.44 192 GLN A C 1
ATOM 1511 O O . GLN A 1 192 ? 12.591 8.386 -6.479 1.00 94.44 192 GLN A O 1
ATOM 1516 N N . GLN A 1 193 ? 10.389 8.575 -6.920 1.00 93.38 193 GLN A N 1
ATOM 1517 C CA . GLN A 1 193 ? 10.372 10.004 -7.201 1.00 93.38 193 GLN A CA 1
ATOM 1518 C C . GLN A 1 193 ? 9.423 10.710 -6.235 1.00 93.38 193 GLN A C 1
ATOM 1520 O O . GLN A 1 193 ? 8.641 10.074 -5.523 1.00 93.38 193 GLN A O 1
ATOM 1525 N N . ASP A 1 194 ? 9.495 12.034 -6.239 1.00 90.81 194 ASP A N 1
ATOM 1526 C CA . ASP A 1 194 ? 8.480 12.876 -5.620 1.00 90.81 194 ASP A CA 1
ATOM 1527 C C . ASP A 1 194 ? 7.125 12.681 -6.326 1.00 90.81 194 ASP A C 1
ATOM 1529 O O . ASP A 1 194 ? 7.079 12.421 -7.530 1.00 90.81 194 ASP A O 1
ATOM 1533 N N . LEU A 1 195 ? 6.014 12.809 -5.599 1.00 87.12 195 LEU A N 1
ATOM 1534 C CA . LEU A 1 195 ? 4.670 12.708 -6.179 1.00 87.12 195 LEU A CA 1
ATOM 1535 C C . LEU A 1 195 ? 4.428 13.762 -7.269 1.00 87.12 195 LEU A C 1
ATOM 1537 O O . LEU A 1 195 ? 3.752 13.459 -8.247 1.00 87.12 195 LEU A O 1
ATOM 1541 N N . THR A 1 196 ? 5.054 14.937 -7.154 1.00 86.06 196 THR A N 1
ATOM 1542 C CA . THR A 1 196 ? 5.012 16.012 -8.163 1.00 86.06 196 THR A CA 1
ATOM 1543 C C . THR A 1 196 ? 5.560 15.596 -9.529 1.00 86.06 196 THR A C 1
ATOM 1545 O O . THR A 1 196 ? 5.232 16.213 -10.536 1.00 86.06 196 THR A O 1
ATOM 1548 N N . TYR A 1 197 ? 6.383 14.544 -9.594 1.00 83.06 197 TYR A N 1
ATOM 1549 C CA . TYR A 1 197 ? 6.883 14.001 -10.859 1.00 83.06 197 TYR A CA 1
ATOM 1550 C C . TYR A 1 197 ? 5.817 13.203 -11.627 1.00 83.06 197 TYR A C 1
ATOM 1552 O O . TYR A 1 197 ? 5.903 13.089 -12.847 1.00 83.06 197 TYR A O 1
ATOM 1560 N N . CYS A 1 198 ? 4.850 12.616 -10.916 1.00 81.12 198 CYS A N 1
ATOM 1561 C CA . CYS A 1 198 ? 3.806 11.758 -11.480 1.00 81.12 198 CYS A CA 1
ATOM 1562 C C . CYS A 1 198 ? 2.468 12.483 -11.729 1.00 81.12 198 CYS A C 1
ATOM 1564 O O . CYS A 1 198 ? 1.500 11.821 -12.110 1.00 81.12 198 CYS A O 1
ATOM 1566 N N . THR A 1 199 ? 2.403 13.793 -11.478 1.00 71.31 199 THR A N 1
ATOM 1567 C CA . THR A 1 199 ? 1.213 14.654 -11.632 1.00 71.31 199 THR A CA 1
ATOM 1568 C C . THR A 1 199 ? 1.273 15.534 -12.865 1.00 71.31 199 THR A C 1
ATOM 1570 O O . THR A 1 199 ? 2.378 16.035 -13.166 1.00 71.31 199 THR A O 1
#

Secondary structure (DSSP, 8-state):
-------------------TTHHHHHHHHHHHHHHTS-HHHHHHHHT--HHHHHHHHH---HHHHHHHHHHHHHHHHHS---HHHHHHHHHHHHHHHH---EEEEEEEE--SSEEEEEEE-TTS-EEEEEEEEE-TT-SSSPEEEEEEE--SSEEEEEEETT--SPPEEEEEESS-EEEEEEEETTEEEEEEE-GGG--